Protein AF-0000000082331780 (afdb_homodimer)

Foldseek 3Di:
DPPPPVPPPDFFLFKDFDALLDPDQLQVRQLVRVCVSPVDDSVPWDRVVVWDPSVVVSVVLNCLLVDPDPQQVDKDWTDTPQKIWMATSRGMITIHRNPPPVPPPPPPPPPPPPPPPPPD/DPPPPVPPPDFFLFKDFDALLDPDQLQVRQLVRVCVSPVDDSVPWDRVVVWDPSVVVSVVLNCLLVDPDPQQVDKDWTDTPQKIWMATSRGMITIGRNPPPVPPPPPPPPPPPPPPPPPD

Nearest PDB structures (foldseek):
  5okz-assembly1_l  TM=8.057E-01  e=4.243E+00  Saccharomyces cerevisiae S288C
  5okz-assembly4_b  TM=8.080E-01  e=6.186E+00  Saccharomyces cerevisiae S288C
  6dlk-assembly1_A  TM=5.219E-01  e=7.968E+00  Rickettsia rickettsii str. 'Sheila Smith'
  6man-assembly1_A  TM=5.172E-01  e=9.034E+00  Rickettsia bellii RML369-C

Secondary structure (DSSP, 8-state):
--------SS--SEEEE--TTSSS-HHHHHHHHHHHHHT--GGGSPPHHHHS-HHHHHHHHHHHHHSSS-GGG-EEEEEETTEEEEEETTSEEEEEESS---------------------/--------SS--SEEEE--TTSSS-HHHHHHHHHHHHHT--GGGSPPHHHH--HHHHHHHHHHHHHSSS-GGG-EEEEEETTEEEEEETTSEEEEEESS---------------------

Solvent-accessible surface area (backbone atoms only — not comparable to full-atom values): 13644 Å² total; per-residue (Å²): 133,80,72,77,62,74,64,62,84,61,70,56,63,23,79,36,76,46,61,49,84,45,94,62,59,62,58,57,55,49,52,49,38,47,26,68,49,66,74,45,56,75,86,76,45,74,59,60,72,54,49,41,47,56,67,29,51,48,51,35,28,35,43,26,59,68,30,89,33,63,21,75,51,23,36,37,35,35,44,50,94,68,24,36,40,36,40,33,22,68,18,39,34,31,33,30,60,63,77,56,54,65,58,66,71,70,66,72,71,70,74,72,71,72,70,73,70,70,76,123,134,79,73,78,61,77,65,62,83,60,69,57,63,25,77,37,76,46,62,50,84,44,93,62,60,61,60,57,54,49,52,50,38,47,26,67,48,66,74,46,56,75,87,76,46,74,58,61,71,55,50,42,46,56,68,28,50,47,51,37,27,35,43,27,60,69,31,89,34,63,22,75,50,22,36,37,34,36,44,50,94,68,24,36,39,36,39,34,22,69,17,38,34,31,32,30,58,63,78,57,54,65,58,68,71,69,66,73,71,69,74,73,73,73,70,73,69,71,75,125

Organism: NCBI:txid2816475

pLDDT: mean 73.38, std 21.44, range [21.59, 94.06]

Structure (mmCIF, N/CA/C/O backbone):
data_AF-0000000082331780-model_v1
#
loop_
_entity.id
_entity.type
_entity.pdbx_description
1 polymer 'Halobacterial output domain-containing protein'
#
loop_
_atom_site.group_PDB
_atom_site.id
_atom_site.type_symbol
_atom_site.label_atom_id
_atom_site.label_alt_id
_atom_site.label_comp_id
_atom_site.label_asym_id
_atom_site.label_entity_id
_atom_site.label_seq_id
_atom_site.pdbx_PDB_ins_code
_atom_site.Cartn_x
_atom_site.Cartn_y
_atom_site.Cartn_z
_atom_site.occupancy
_atom_site.B_iso_or_equiv
_atom_site.auth_seq_id
_atom_site.auth_comp_id
_atom_site.auth_asym_id
_atom_site.auth_atom_id
_atom_site.pdbx_PDB_model_num
ATOM 1 N N . MET A 1 1 ? -11.008 -17.609 13.086 1 21.59 1 MET A N 1
ATOM 2 C CA . MET A 1 1 ? -10.133 -17.156 12.008 1 21.59 1 MET A CA 1
ATOM 3 C C . MET A 1 1 ? -9.531 -15.789 12.328 1 21.59 1 MET A C 1
ATOM 5 O O . MET A 1 1 ? -10.211 -14.766 12.211 1 21.59 1 MET A O 1
ATOM 9 N N . ASN A 1 2 ? -8.859 -15.703 13.391 1 27.81 2 ASN A N 1
ATOM 10 C CA . ASN A 1 2 ? -8.25 -14.523 13.992 1 27.81 2 ASN A CA 1
ATOM 11 C C . ASN A 1 2 ? -7.227 -13.891 13.062 1 27.81 2 ASN A C 1
ATOM 13 O O . ASN A 1 2 ? -6.301 -14.562 12.602 1 27.81 2 ASN A O 1
ATOM 17 N N . GLY A 1 3 ? -7.602 -13.32 11.945 1 33.75 3 GLY A N 1
ATOM 18 C CA . GLY A 1 3 ? -6.805 -12.578 10.984 1 33.75 3 GLY A CA 1
ATOM 19 C C . GLY A 1 3 ? -5.641 -11.836 11.617 1 33.75 3 GLY A C 1
ATOM 20 O O . GLY A 1 3 ? -5.84 -10.984 12.484 1 33.75 3 GLY A O 1
ATOM 21 N N . LEU A 1 4 ? -4.609 -12.508 11.906 1 36.75 4 LEU A N 1
ATOM 22 C CA . LEU A 1 4 ? -3.379 -12.047 12.539 1 36.75 4 LEU A CA 1
ATOM 23 C C . LEU A 1 4 ? -2.916 -10.727 11.945 1 36.75 4 LEU A C 1
ATOM 25 O O . LEU A 1 4 ? -1.889 -10.68 11.258 1 36.75 4 LEU A O 1
ATOM 29 N N . ARG A 1 5 ? -3.727 -9.984 11.273 1 39.62 5 ARG A N 1
ATOM 30 C CA . ARG A 1 5 ? -3.385 -8.602 10.969 1 39.62 5 ARG A CA 1
ATOM 31 C C . ARG A 1 5 ? -2.803 -7.898 12.188 1 39.62 5 ARG A C 1
ATOM 33 O O . ARG A 1 5 ? -3.465 -7.793 13.227 1 39.62 5 ARG A O 1
ATOM 40 N N . SER A 1 6 ? -1.632 -8.203 12.516 1 42.44 6 SER A N 1
ATOM 41 C CA . SER A 1 6 ? -0.995 -7.562 13.664 1 42.44 6 SER A CA 1
ATOM 42 C C . SER A 1 6 ? -1.586 -6.184 13.922 1 42.44 6 SER A C 1
ATOM 44 O O . SER A 1 6 ? -1.485 -5.289 13.078 1 42.44 6 SER A O 1
ATOM 46 N N . GLU A 1 7 ? -2.775 -6.281 14.531 1 46.84 7 GLU A N 1
ATOM 47 C CA . GLU A 1 7 ? -3.41 -5.059 15 1 46.84 7 GLU A CA 1
ATOM 48 C C . GLU A 1 7 ? -2.377 -4.066 15.531 1 46.84 7 GLU A C 1
ATOM 50 O O . GLU A 1 7 ? -1.589 -4.398 16.422 1 46.84 7 GLU A O 1
ATOM 55 N N . ARG A 1 8 ? -1.896 -3.395 14.516 1 50.03 8 ARG A N 1
ATOM 56 C CA . ARG A 1 8 ? -1.078 -2.309 15.047 1 50.03 8 ARG A CA 1
ATOM 57 C C . ARG A 1 8 ? -1.595 -1.85 16.406 1 50.03 8 ARG A C 1
ATOM 59 O O . ARG A 1 8 ? -2.801 -1.675 16.594 1 50.03 8 ARG A O 1
ATOM 66 N N . PRO A 1 9 ? -0.855 -2.32 17.438 1 50.06 9 PRO A N 1
ATOM 67 C CA . PRO A 1 9 ? -1.329 -2.037 18.797 1 50.06 9 PRO A CA 1
ATOM 68 C C . PRO A 1 9 ? -2.018 -0.678 18.906 1 50.06 9 PRO A C 1
ATOM 70 O O . PRO A 1 9 ? -2.854 -0.478 19.797 1 50.06 9 PRO A O 1
ATOM 73 N N . SER A 1 10 ? -1.487 0.343 18.281 1 57.53 10 SER A N 1
ATOM 74 C CA . SER A 1 10 ? -2.07 1.643 18.609 1 57.53 10 SER A CA 1
ATOM 75 C C . SER A 1 10 ? -3.182 2.004 17.625 1 57.53 10 SER A C 1
ATOM 77 O O . SER A 1 10 ? -3.021 1.851 16.406 1 57.53 10 SER A O 1
ATOM 79 N N . PRO A 1 11 ? -4.375 2.092 18.172 1 62.28 11 PRO A N 1
ATOM 80 C CA . PRO A 1 11 ? -5.527 2.473 17.359 1 62.28 11 PRO A CA 1
ATOM 81 C C . PRO A 1 11 ? -5.238 3.67 16.453 1 62.28 11 PRO A C 1
ATOM 83 O O . PRO A 1 11 ? -4.414 4.523 16.797 1 62.28 11 PRO A O 1
ATOM 86 N N . PRO A 1 12 ? -5.617 3.455 15.359 1 67.88 12 PRO A N 1
ATOM 87 C CA . PRO A 1 12 ? -5.449 4.617 14.477 1 67.88 12 PRO A CA 1
ATOM 88 C C . PRO A 1 12 ? -6.035 5.895 15.078 1 67.88 12 PRO A C 1
ATOM 90 O O . PRO A 1 12 ? -7.031 5.844 15.805 1 67.88 12 PRO A O 1
ATOM 93 N N . ALA A 1 13 ? -5.234 6.91 15.016 1 68.06 13 ALA A N 1
ATOM 94 C CA . ALA A 1 13 ? -5.699 8.195 15.516 1 68.06 13 ALA A CA 1
ATOM 95 C C . ALA A 1 13 ? -7.023 8.602 14.867 1 68.06 13 ALA A C 1
ATOM 97 O O . ALA A 1 13 ? -7.836 9.297 15.477 1 68.06 13 ALA A O 1
ATOM 98 N N . HIS A 1 14 ? -7.219 8.211 13.531 1 76.94 14 HIS A N 1
ATOM 99 C CA . HIS A 1 14 ? -8.438 8.562 12.805 1 76.94 14 HIS A CA 1
ATOM 100 C C . HIS A 1 14 ? -8.711 7.578 11.68 1 76.94 14 HIS A C 1
ATOM 102 O O . HIS A 1 14 ? -7.777 7.066 11.055 1 76.94 14 HIS A O 1
ATOM 108 N N . ARG A 1 15 ? -9.914 7.258 11.625 1 77.75 15 ARG A N 1
ATOM 109 C CA . ARG A 1 15 ? -10.359 6.41 10.523 1 77.75 15 ARG A CA 1
ATOM 110 C C . ARG A 1 15 ? -11.391 7.129 9.656 1 77.75 15 ARG A C 1
ATOM 112 O O . ARG A 1 15 ? -12.32 7.746 10.172 1 77.75 15 ARG A O 1
ATOM 119 N N . ALA A 1 16 ? -11.125 7.305 8.438 1 81.5 16 ALA A N 1
ATOM 120 C CA . ALA A 1 16 ? -12.07 7.867 7.48 1 81.5 16 ALA A CA 1
ATOM 121 C C . ALA A 1 16 ? -12.375 6.871 6.367 1 81.5 16 ALA A C 1
ATOM 123 O O . ALA A 1 16 ? -11.68 5.863 6.215 1 81.5 16 ALA A O 1
ATOM 124 N N . HIS A 1 17 ? -13.562 7.008 5.875 1 74.44 17 HIS A N 1
ATOM 125 C CA . HIS A 1 17 ? -13.938 6.105 4.793 1 74.44 17 HIS A CA 1
ATOM 126 C C . HIS A 1 17 ? -14.352 6.883 3.547 1 74.44 17 HIS A C 1
ATOM 128 O O . HIS A 1 17 ? -14.969 7.945 3.646 1 74.44 17 HIS A O 1
ATOM 134 N N . PHE A 1 18 ? -13.828 6.43 2.461 1 74.06 18 PHE A N 1
ATOM 135 C CA . PHE A 1 18 ? -14.211 6.996 1.176 1 74.06 18 PHE A CA 1
ATOM 136 C C . PHE A 1 18 ? -14.641 5.902 0.206 1 74.06 18 PHE A C 1
ATOM 138 O O . PHE A 1 18 ? -14.352 4.727 0.425 1 74.06 18 PHE A O 1
ATOM 145 N N . ASP A 1 19 ? -15.5 6.363 -0.686 1 71.75 19 ASP A N 1
ATOM 146 C CA . ASP A 1 19 ? -15.922 5.43 -1.727 1 71.75 19 ASP A CA 1
ATOM 147 C C . ASP A 1 19 ? -14.906 5.375 -2.863 1 71.75 19 ASP A C 1
ATOM 149 O O . ASP A 1 19 ? -14.742 6.34 -3.609 1 71.75 19 ASP A O 1
ATOM 153 N N . PRO A 1 20 ? -14.234 4.363 -2.902 1 68.19 20 PRO A N 1
ATOM 154 C CA . PRO A 1 20 ? -13.211 4.266 -3.943 1 68.19 20 PRO A CA 1
ATOM 155 C C . PRO A 1 20 ? -13.797 4.273 -5.352 1 68.19 20 PRO A C 1
ATOM 157 O O . PRO A 1 20 ? -13.094 4.594 -6.316 1 68.19 20 PRO A O 1
ATOM 160 N N . THR A 1 21 ? -14.898 3.826 -5.531 1 65.25 21 THR A N 1
ATOM 161 C CA . THR A 1 21 ? -15.531 3.791 -6.848 1 65.25 21 THR A CA 1
ATOM 162 C C . THR A 1 21 ? -16.234 5.113 -7.148 1 65.25 21 THR A C 1
ATOM 164 O O . THR A 1 21 ? -16.703 5.332 -8.266 1 65.25 21 THR A O 1
ATOM 167 N N . GLY A 1 22 ? -16.188 5.82 -6.145 1 64.56 22 GLY A N 1
ATOM 168 C CA . GLY A 1 22 ? -16.906 7.078 -6.32 1 64.56 22 GLY A CA 1
ATOM 169 C C . GLY A 1 22 ? -16.047 8.164 -6.953 1 64.56 22 GLY A C 1
ATOM 170 O O . GLY A 1 22 ? -14.844 7.988 -7.129 1 64.56 22 GLY A O 1
ATOM 171 N N . SER A 1 23 ? -16.531 9.07 -7.746 1 60.81 23 SER A N 1
ATOM 172 C CA . SER A 1 23 ? -15.922 10.203 -8.438 1 60.81 23 SER A CA 1
ATOM 173 C C . SER A 1 23 ? -15.172 11.102 -7.457 1 60.81 23 SER A C 1
ATOM 175 O O . SER A 1 23 ? -14.625 12.133 -7.852 1 60.81 23 SER A O 1
ATOM 177 N N . GLY A 1 24 ? -15.055 10.703 -6.25 1 60.56 24 GLY A N 1
ATOM 178 C CA . GLY A 1 24 ? -14.555 11.703 -5.32 1 60.56 24 GLY A CA 1
ATOM 179 C C . GLY A 1 24 ? -13.047 11.766 -5.262 1 60.56 24 GLY A C 1
ATOM 180 O O . GLY A 1 24 ? -12.359 10.867 -5.75 1 60.56 24 GLY A O 1
ATOM 181 N N . GLN A 1 25 ? -12.531 12.914 -4.934 1 80.06 25 GLN A N 1
ATOM 182 C CA . GLN A 1 25 ? -11.148 13.344 -4.789 1 80.06 25 GLN A CA 1
ATOM 183 C C . GLN A 1 25 ? -10.453 12.609 -3.648 1 80.06 25 GLN A C 1
ATOM 185 O O . GLN A 1 25 ? -10.469 13.07 -2.506 1 80.06 25 GLN A O 1
ATOM 190 N N . LEU A 1 26 ? -10.07 11.359 -3.807 1 86.69 26 LEU A N 1
ATOM 191 C CA . LEU A 1 26 ? -9.32 10.578 -2.828 1 86.69 26 LEU A CA 1
ATOM 192 C C . LEU A 1 26 ? -8.32 11.453 -2.082 1 86.69 26 LEU A C 1
ATOM 194 O O . LEU A 1 26 ? -8.211 11.375 -0.856 1 86.69 26 LEU A O 1
ATOM 198 N N . SER A 1 27 ? -7.754 12.328 -2.824 1 88.81 27 SER A N 1
ATOM 199 C CA . SER A 1 27 ? -6.762 13.211 -2.225 1 88.81 27 SER A CA 1
ATOM 200 C C . SER A 1 27 ? -7.387 14.102 -1.159 1 88.81 27 SER A C 1
ATOM 202 O O . SER A 1 27 ? -6.809 14.305 -0.091 1 88.81 27 SER A O 1
ATOM 204 N N . SER A 1 28 ? -8.562 14.578 -1.499 1 89.56 28 SER A N 1
ATOM 205 C CA . SER A 1 28 ? -9.25 15.445 -0.546 1 89.56 28 SER A CA 1
ATOM 206 C C . SER A 1 28 ? -9.68 14.664 0.694 1 89.56 28 SER A C 1
ATOM 208 O O . SER A 1 28 ? -9.602 15.18 1.812 1 89.56 28 SER A O 1
ATOM 210 N N . ALA A 1 29 ? -10.117 13.469 0.464 1 90.12 29 ALA A N 1
ATOM 211 C CA . ALA A 1 29 ? -10.539 12.625 1.576 1 90.12 29 ALA A CA 1
ATOM 212 C C . ALA A 1 29 ? -9.367 12.32 2.506 1 90.12 29 ALA A C 1
ATOM 214 O O . ALA A 1 29 ? -9.516 12.336 3.73 1 90.12 29 ALA A O 1
ATOM 215 N N . ILE A 1 30 ? -8.258 12.086 1.947 1 91.69 30 ILE A N 1
ATOM 216 C CA . ILE A 1 30 ? -7.074 11.781 2.736 1 91.69 30 ILE A CA 1
ATOM 217 C C . ILE A 1 30 ? -6.664 13.008 3.551 1 91.69 30 ILE A C 1
ATOM 219 O O . ILE A 1 30 ? -6.438 12.906 4.758 1 91.69 30 ILE A O 1
ATOM 223 N N . VAL A 1 31 ? -6.598 14.102 2.918 1 91.75 31 VAL A N 1
ATOM 224 C CA . VAL A 1 31 ? -6.211 15.336 3.588 1 91.75 31 VAL A CA 1
ATOM 225 C C . VAL A 1 31 ? -7.176 15.625 4.734 1 91.75 31 VAL A C 1
ATOM 227 O O . VAL A 1 31 ? -6.754 15.992 5.836 1 91.75 31 VAL A O 1
ATOM 230 N N . ARG A 1 32 ? -8.406 15.422 4.453 1 91 32 ARG A N 1
ATOM 231 C CA . ARG A 1 32 ? -9.422 15.641 5.48 1 91 32 ARG A CA 1
ATOM 232 C C . ARG A 1 32 ? -9.219 14.703 6.664 1 91 32 ARG A C 1
ATOM 234 O O . ARG A 1 32 ? -9.336 15.117 7.82 1 91 32 ARG A O 1
ATOM 241 N N . ALA A 1 33 ? -8.891 13.508 6.336 1 90.38 33 ALA A N 1
ATOM 242 C CA . ALA A 1 33 ? -8.641 12.523 7.391 1 90.38 33 ALA A CA 1
ATOM 243 C C . ALA A 1 33 ? -7.461 12.945 8.258 1 90.38 33 ALA A C 1
ATOM 245 O O . ALA A 1 33 ? -7.52 12.844 9.484 1 90.38 33 ALA A O 1
ATOM 246 N N . ILE A 1 34 ? -6.449 13.43 7.605 1 90.75 34 ILE A N 1
ATOM 247 C CA . ILE A 1 34 ? -5.25 13.836 8.328 1 90.75 34 ILE A CA 1
ATOM 248 C C . ILE A 1 34 ? -5.562 15.055 9.195 1 90.75 34 ILE A C 1
ATOM 250 O O . ILE A 1 34 ? -5.188 15.094 10.375 1 90.75 34 ILE A O 1
ATOM 254 N N . VAL A 1 35 ? -6.227 15.977 8.664 1 91 35 VAL A N 1
ATOM 255 C CA . VAL A 1 35 ? -6.582 17.203 9.367 1 91 35 VAL A CA 1
ATOM 256 C C . VAL A 1 35 ? -7.422 16.875 10.602 1 91 35 VAL A C 1
ATOM 258 O O . VAL A 1 35 ? -7.199 17.422 11.68 1 91 35 VAL A O 1
ATOM 261 N N . THR A 1 36 ? -8.32 15.906 10.383 1 87.94 36 THR A N 1
ATOM 262 C CA . THR A 1 36 ? -9.203 15.492 11.469 1 87.94 36 THR A CA 1
ATOM 263 C C . THR A 1 36 ? -8.414 14.758 12.555 1 87.94 36 THR A C 1
ATOM 265 O O . THR A 1 36 ? -8.656 14.961 13.742 1 87.94 36 THR A O 1
ATOM 268 N N . ALA A 1 37 ? -7.461 14.031 12.141 1 85.44 37 ALA A N 1
ATOM 269 C CA . ALA A 1 37 ? -6.68 13.227 13.078 1 85.44 37 ALA A CA 1
ATOM 270 C C . ALA A 1 37 ? -5.68 14.086 13.844 1 85.44 37 ALA A C 1
ATOM 272 O O . ALA A 1 37 ? -5.348 13.789 14.992 1 85.44 37 ALA A O 1
ATOM 273 N N . THR A 1 38 ? -5.16 15.109 13.242 1 84.69 38 THR A N 1
ATOM 274 C CA . THR A 1 38 ? -4.07 15.883 13.828 1 84.69 38 THR A CA 1
ATOM 275 C C . THR A 1 38 ? -4.566 17.25 14.289 1 84.69 38 THR A C 1
ATOM 277 O O . THR A 1 38 ? -3.854 17.969 14.992 1 84.69 38 THR A O 1
ATOM 280 N N . ASP A 1 39 ? -5.734 17.672 14.039 1 86.06 39 ASP A N 1
ATOM 281 C CA . ASP A 1 39 ? -6.285 18.984 14.328 1 86.06 39 ASP A CA 1
ATOM 282 C C . ASP A 1 39 ? -5.418 20.094 13.719 1 86.06 39 ASP A C 1
ATOM 284 O O . ASP A 1 39 ? -5.258 21.156 14.305 1 86.06 39 ASP A O 1
ATOM 288 N N . ARG A 1 40 ? -4.746 19.719 12.641 1 86.75 40 ARG A N 1
ATOM 289 C CA . ARG A 1 40 ? -3.957 20.688 11.883 1 86.75 40 ARG A CA 1
ATOM 290 C C . ARG A 1 40 ? -4.754 21.25 10.711 1 86.75 40 ARG A C 1
ATOM 292 O O . ARG A 1 40 ? -5.711 20.625 10.25 1 86.75 40 ARG A O 1
ATOM 299 N N . SER A 1 41 ? -4.379 22.453 10.32 1 90 41 SER A N 1
ATOM 300 C CA . SER A 1 41 ? -5 23.031 9.133 1 90 41 SER A CA 1
ATOM 301 C C . SER A 1 41 ? -4.387 22.469 7.859 1 90 41 SER A C 1
ATOM 303 O O . SER A 1 41 ? -3.203 22.125 7.832 1 90 41 SER A O 1
ATOM 305 N N . PRO A 1 42 ? -5.188 22.344 6.809 1 88.88 42 PRO A N 1
ATOM 306 C CA . PRO A 1 42 ? -4.68 21.828 5.531 1 88.88 42 PRO A CA 1
ATOM 307 C C . PRO A 1 42 ? -3.451 22.594 5.039 1 88.88 42 PRO A C 1
ATOM 309 O O . PRO A 1 42 ? -2.578 22 4.391 1 88.88 42 PRO A O 1
ATOM 312 N N . GLY A 1 43 ? -3.379 23.828 5.375 1 90.69 43 GLY A N 1
ATOM 313 C CA . GLY A 1 43 ? -2.262 24.656 4.945 1 90.69 43 GLY A CA 1
ATOM 314 C C . GLY A 1 43 ? -0.972 24.359 5.684 1 90.69 43 GLY A C 1
ATOM 315 O O . GLY A 1 43 ? 0.11 24.75 5.246 1 90.69 43 GLY A O 1
ATOM 316 N N . GLN A 1 44 ? -1.048 23.656 6.777 1 90.94 44 GLN A N 1
ATOM 317 C CA . GLN A 1 44 ? 0.112 23.297 7.586 1 90.94 44 GLN A CA 1
ATOM 318 C C . GLN A 1 44 ? 0.652 21.922 7.191 1 90.94 44 GLN A C 1
ATOM 320 O O . GLN A 1 44 ? 1.717 21.5 7.66 1 90.94 44 GLN A O 1
ATOM 325 N N . LEU A 1 45 ? -0.119 21.328 6.301 1 90.5 45 LEU A N 1
ATOM 326 C CA . LEU A 1 45 ? 0.264 19.984 5.906 1 90.5 45 LEU A CA 1
ATOM 327 C C . LEU A 1 45 ? 1.093 20 4.625 1 90.5 45 LEU A C 1
ATOM 329 O O . LEU A 1 45 ? 0.915 20.891 3.781 1 90.5 45 LEU A O 1
ATOM 333 N N . THR A 1 46 ? 2.037 19.109 4.59 1 89.75 46 THR A N 1
ATOM 334 C CA . THR A 1 46 ? 2.742 18.891 3.334 1 89.75 46 THR A CA 1
ATOM 335 C C . THR A 1 46 ? 1.766 18.484 2.23 1 89.75 46 THR A C 1
ATOM 337 O O . THR A 1 46 ? 0.862 17.672 2.457 1 89.75 46 THR A O 1
ATOM 340 N N . PRO A 1 47 ? 1.905 19.125 1.102 1 90.69 47 PRO A N 1
ATOM 341 C CA . PRO A 1 47 ? 1.047 18.703 -0.012 1 90.69 47 PRO A CA 1
ATOM 342 C C . PRO A 1 47 ? 1.078 17.203 -0.254 1 90.69 47 PRO A C 1
ATOM 344 O O . PRO A 1 47 ? 2.152 16.594 -0.248 1 90.69 47 PRO A O 1
ATOM 347 N N . LEU A 1 48 ? -0.122 16.594 -0.38 1 89.5 48 LEU A N 1
ATOM 348 C CA . LEU A 1 48 ? -0.244 15.156 -0.542 1 89.5 48 LEU A CA 1
ATOM 349 C C . LEU A 1 48 ? 0.561 14.672 -1.744 1 89.5 48 LEU A C 1
ATOM 351 O O . LEU A 1 48 ? 1.18 13.609 -1.696 1 89.5 48 LEU A O 1
ATOM 355 N N . TYR A 1 49 ? 0.602 15.531 -2.826 1 89.94 49 TYR A N 1
ATOM 356 C CA . TYR A 1 49 ? 1.28 15.125 -4.051 1 89.94 49 TYR A CA 1
ATOM 357 C C . TYR A 1 49 ? 2.779 14.977 -3.822 1 89.94 49 TYR A C 1
ATOM 359 O O . TYR A 1 49 ? 3.477 14.344 -4.613 1 89.94 49 TYR A O 1
ATOM 367 N N . GLU A 1 50 ? 3.283 15.625 -2.773 1 90.81 50 GLU A N 1
ATOM 368 C CA . GLU A 1 50 ? 4.695 15.492 -2.43 1 90.81 50 GLU A CA 1
ATOM 369 C C . GLU A 1 50 ? 4.961 14.18 -1.697 1 90.81 50 GLU A C 1
ATOM 371 O O . GLU A 1 50 ? 6.078 13.656 -1.739 1 90.81 50 GLU A O 1
ATOM 376 N N . ALA A 1 51 ? 3.916 13.711 -1.085 1 90.88 51 ALA A N 1
ATOM 377 C CA . ALA A 1 51 ? 4.086 12.508 -0.272 1 90.88 51 ALA A CA 1
ATOM 378 C C . ALA A 1 51 ? 3.721 11.258 -1.063 1 90.88 51 ALA A C 1
ATOM 380 O O . ALA A 1 51 ? 4.285 10.18 -0.835 1 90.88 51 ALA A O 1
ATOM 381 N N . ILE A 1 52 ? 2.729 11.398 -1.941 1 91.31 52 ILE A N 1
ATOM 382 C CA . ILE A 1 52 ? 2.271 10.258 -2.725 1 91.31 52 ILE A CA 1
ATOM 383 C C . ILE A 1 52 ? 1.713 10.742 -4.062 1 91.31 52 ILE A C 1
ATOM 385 O O . ILE A 1 52 ? 1.462 11.93 -4.242 1 91.31 52 ILE A O 1
ATOM 389 N N . ASP A 1 53 ? 1.616 9.844 -4.988 1 92.25 53 ASP A N 1
ATOM 390 C CA . ASP A 1 53 ? 0.921 10.125 -6.238 1 92.25 53 ASP A CA 1
ATOM 391 C C . ASP A 1 53 ? -0.564 9.789 -6.133 1 92.25 53 ASP A C 1
ATOM 393 O O . ASP A 1 53 ? -0.956 8.633 -6.289 1 92.25 53 ASP A O 1
ATOM 397 N N . PRO A 1 54 ? -1.428 10.812 -5.98 1 91.81 54 PRO A N 1
ATOM 398 C CA . PRO A 1 54 ? -2.85 10.555 -5.754 1 91.81 54 PRO A CA 1
ATOM 399 C C . PRO A 1 54 ? -3.531 9.906 -6.961 1 91.81 54 PRO A C 1
ATOM 401 O O .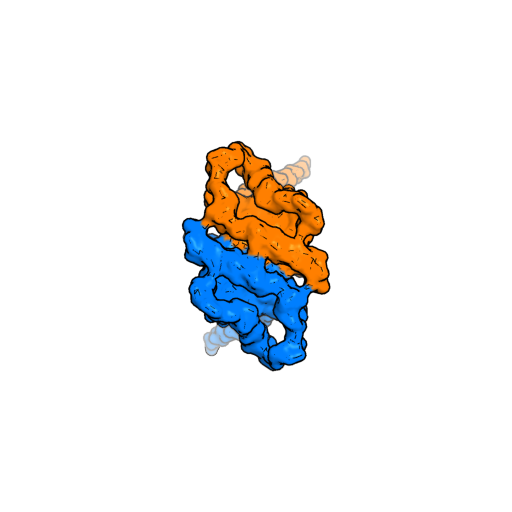 PRO A 1 54 ? -4.465 9.117 -6.797 1 91.81 54 PRO A O 1
ATOM 404 N N . ASP A 1 55 ? -3.027 10.227 -8.133 1 91.31 55 ASP A N 1
ATOM 405 C CA . ASP A 1 55 ? -3.615 9.656 -9.344 1 91.31 55 ASP A CA 1
ATOM 406 C C . ASP A 1 55 ? -3.352 8.156 -9.422 1 91.31 55 ASP A C 1
ATOM 408 O O . ASP A 1 55 ? -4.25 7.375 -9.758 1 91.31 55 ASP A O 1
ATOM 412 N N . ALA A 1 56 ? -2.152 7.852 -9.18 1 94 56 ALA A N 1
ATOM 413 C CA . ALA A 1 56 ? -1.79 6.438 -9.18 1 94 56 ALA A CA 1
ATOM 414 C C . ALA A 1 56 ? -2.547 5.68 -8.086 1 94 56 ALA A C 1
ATOM 416 O O . ALA A 1 56 ? -3.027 4.566 -8.32 1 94 56 ALA A O 1
ATOM 417 N N . LEU A 1 57 ? -2.619 6.273 -6.898 1 93.12 57 LEU A N 1
ATOM 418 C CA . LEU A 1 57 ? -3.33 5.672 -5.777 1 93.12 57 LEU A CA 1
ATOM 419 C C . LEU A 1 57 ? -4.801 5.453 -6.117 1 93.12 57 LEU A C 1
ATOM 421 O O . LEU A 1 57 ? -5.348 4.383 -5.859 1 93.12 57 LEU A O 1
ATOM 425 N N . GLU A 1 58 ? -5.406 6.402 -6.73 1 91.19 58 GLU A N 1
ATOM 426 C CA . GLU A 1 58 ? -6.812 6.289 -7.113 1 91.19 58 GLU A CA 1
ATOM 427 C C . GLU A 1 58 ? -7.027 5.145 -8.094 1 91.19 58 GLU A C 1
ATOM 429 O O . GLU A 1 58 ? -7.977 4.367 -7.953 1 91.19 58 GLU A O 1
ATOM 434 N N . ARG A 1 59 ? -6.164 5.055 -9.031 1 91 59 ARG A N 1
ATOM 435 C CA . ARG A 1 59 ? -6.254 3.973 -10.016 1 91 59 ARG A CA 1
ATOM 436 C C . ARG A 1 59 ? -6.121 2.611 -9.336 1 91 59 ARG A C 1
ATOM 438 O O . ARG A 1 59 ? -6.852 1.677 -9.664 1 91 59 ARG A O 1
ATOM 445 N N . LEU A 1 60 ? -5.188 2.535 -8.414 1 91.69 60 LEU A N 1
ATOM 446 C CA . LEU A 1 60 ? -4.965 1.289 -7.691 1 91.69 60 LEU A CA 1
ATOM 447 C C . LEU A 1 60 ? -6.199 0.897 -6.887 1 91.69 60 LEU A C 1
ATOM 449 O O . LEU A 1 60 ? -6.598 -0.268 -6.887 1 91.69 60 LEU A O 1
ATOM 453 N N . LEU A 1 61 ? -6.82 1.848 -6.258 1 90.94 61 LEU A N 1
ATOM 454 C CA . LEU A 1 61 ? -7.984 1.585 -5.422 1 90.94 61 LEU A CA 1
ATOM 455 C C . LEU A 1 61 ? -9.195 1.213 -6.27 1 90.94 61 LEU A C 1
ATOM 457 O O . LEU A 1 61 ? -9.977 0.339 -5.895 1 90.94 61 LEU A O 1
ATOM 461 N N . GLU A 1 62 ? -9.32 1.921 -7.328 1 89.31 62 GLU A N 1
ATOM 462 C CA . GLU A 1 62 ? -10.406 1.594 -8.25 1 89.31 62 GLU A CA 1
ATOM 463 C C . GLU A 1 62 ? -10.281 0.165 -8.766 1 89.31 62 GLU A C 1
ATOM 465 O O . GLU A 1 62 ? -11.266 -0.568 -8.836 1 89.31 62 GLU A O 1
ATOM 470 N N . HIS A 1 63 ? -9.062 -0.167 -9.141 1 91.06 63 HIS A N 1
ATOM 471 C CA . HIS A 1 63 ? -8.805 -1.52 -9.617 1 91.06 63 HIS A CA 1
ATOM 472 C C . HIS A 1 63 ? -9.102 -2.553 -8.531 1 91.06 63 HIS A C 1
ATOM 474 O O . HIS A 1 63 ? -9.734 -3.576 -8.805 1 91.06 63 HIS A O 1
ATOM 480 N N . ALA A 1 64 ? -8.625 -2.271 -7.332 1 89.75 64 ALA A N 1
ATOM 481 C CA . ALA A 1 64 ? -8.852 -3.186 -6.215 1 89.75 64 ALA A CA 1
ATOM 482 C C . ALA A 1 64 ? -10.336 -3.385 -5.961 1 89.75 64 ALA A C 1
ATOM 484 O O . ALA A 1 64 ? -10.773 -4.488 -5.625 1 89.75 64 ALA A O 1
ATOM 485 N N . ALA A 1 65 ? -11.023 -2.301 -6.109 1 85.69 65 ALA A N 1
ATOM 486 C CA . ALA A 1 65 ? -12.461 -2.354 -5.863 1 85.69 65 ALA A CA 1
ATOM 487 C C . ALA A 1 65 ? -13.172 -3.16 -6.941 1 85.69 65 ALA A C 1
ATOM 489 O O . ALA A 1 65 ? -14.25 -3.707 -6.707 1 85.69 65 ALA A O 1
ATOM 490 N N . THR A 1 66 ? -12.562 -3.174 -8.078 1 84 66 THR A N 1
ATOM 491 C CA . THR A 1 66 ? -13.211 -3.828 -9.211 1 84 66 THR A CA 1
ATOM 492 C C . THR A 1 66 ? -12.633 -5.219 -9.445 1 84 66 THR A C 1
ATOM 494 O O . THR A 1 66 ? -13.188 -6.012 -10.203 1 84 66 THR A O 1
ATOM 497 N N . SER A 1 67 ? -11.539 -5.473 -8.852 1 82.69 67 SER A N 1
ATOM 498 C CA . SER A 1 67 ? -10.867 -6.75 -9.055 1 82.69 67 SER A CA 1
ATOM 499 C C . SER A 1 67 ? -11.562 -7.875 -8.297 1 82.69 67 SER A C 1
ATOM 501 O O . SER A 1 67 ? -12.43 -7.617 -7.461 1 82.69 67 SER A O 1
ATOM 503 N N . THR A 1 68 ? -11.219 -9.07 -8.688 1 76.62 68 THR A N 1
ATOM 504 C CA . THR A 1 68 ? -11.789 -10.258 -8.055 1 76.62 68 THR A CA 1
ATOM 505 C C . THR A 1 68 ? -11.141 -10.508 -6.695 1 76.62 68 THR A C 1
ATOM 507 O O . THR A 1 68 ? -11.578 -11.383 -5.945 1 76.62 68 THR A O 1
ATOM 510 N N . VAL A 1 69 ? -10.195 -9.734 -6.457 1 74.25 69 VAL A N 1
ATOM 511 C CA . VAL A 1 69 ? -9.469 -9.922 -5.207 1 74.25 69 VAL A CA 1
ATOM 512 C C . VAL A 1 69 ? -10.156 -9.141 -4.09 1 74.25 69 VAL A C 1
ATOM 514 O O . VAL A 1 69 ? -10.844 -8.156 -4.344 1 74.25 69 VAL A O 1
ATOM 517 N N . ASP A 1 70 ? -10.008 -9.656 -2.924 1 78.19 70 ASP A N 1
ATOM 518 C CA . ASP A 1 70 ? -10.586 -9.023 -1.745 1 78.19 70 ASP A CA 1
ATOM 519 C C . ASP A 1 70 ? -10.016 -7.617 -1.546 1 78.19 70 ASP A C 1
ATOM 521 O O . ASP A 1 70 ? -8.812 -7.457 -1.322 1 78.19 70 ASP A O 1
ATOM 525 N N . ALA A 1 71 ? -10.812 -6.664 -1.776 1 79.75 71 ALA A N 1
ATOM 526 C CA . ALA A 1 71 ? -10.414 -5.27 -1.635 1 79.75 71 ALA A CA 1
ATOM 527 C C . ALA A 1 71 ? -9.844 -4.996 -0.244 1 79.75 71 ALA A C 1
ATOM 529 O O . ALA A 1 71 ? -8.992 -4.125 -0.074 1 79.75 71 ALA A O 1
ATOM 530 N N . ALA A 1 72 ? -10.336 -5.777 0.68 1 80.19 72 ALA A N 1
ATOM 531 C CA . ALA A 1 72 ? -9.891 -5.582 2.057 1 80.19 72 ALA A CA 1
ATOM 532 C C . ALA A 1 72 ? -8.453 -6.066 2.244 1 80.19 72 ALA A C 1
ATOM 534 O O . ALA A 1 72 ? -7.793 -5.703 3.221 1 80.19 72 ALA A O 1
ATOM 535 N N . ALA A 1 73 ? -8.102 -6.934 1.334 1 84.5 73 ALA A N 1
ATOM 536 C CA . ALA A 1 73 ? -6.746 -7.461 1.422 1 84.5 73 ALA A CA 1
ATOM 537 C C . ALA A 1 73 ? -5.734 -6.473 0.851 1 84.5 73 ALA A C 1
ATOM 539 O O . ALA A 1 73 ? -4.531 -6.605 1.084 1 84.5 73 ALA A O 1
ATOM 540 N N . PHE A 1 74 ? -6.309 -5.488 0.222 1 89.94 74 PHE A N 1
ATOM 541 C CA . PHE A 1 74 ? -5.449 -4.457 -0.344 1 89.94 74 PHE A CA 1
ATOM 542 C C . PHE A 1 74 ? -5.188 -3.352 0.674 1 89.94 74 PHE A C 1
ATOM 544 O O . PHE A 1 74 ? -6.117 -2.869 1.326 1 89.94 74 PHE A O 1
ATOM 551 N N . GLY A 1 75 ? -3.953 -2.939 0.771 1 93.19 75 GLY A N 1
ATOM 552 C CA . GLY A 1 75 ? -3.566 -1.88 1.688 1 93.19 75 GLY A CA 1
ATOM 553 C C . GLY A 1 75 ? -2.32 -1.135 1.249 1 93.19 75 GLY A C 1
ATOM 554 O O . GLY A 1 75 ? -1.4 -1.731 0.688 1 93.19 75 GLY A O 1
ATOM 555 N N . LEU A 1 76 ? -2.387 0.139 1.487 1 93.12 76 LEU A N 1
ATOM 556 C CA . LEU A 1 76 ? -1.259 1.013 1.178 1 93.12 76 LEU A CA 1
ATOM 557 C C . LEU A 1 76 ? -0.92 1.904 2.367 1 93.12 76 LEU A C 1
ATOM 559 O O . LEU A 1 76 ? -1.817 2.428 3.031 1 93.12 76 LEU A O 1
ATOM 563 N N . GLU A 1 77 ? 0.354 2.01 2.613 1 92.06 77 GLU A N 1
ATOM 564 C CA . GLU A 1 77 ? 0.797 2.854 3.719 1 92.06 77 GLU A CA 1
ATOM 565 C C . GLU A 1 77 ? 1.935 3.773 3.287 1 92.06 77 GLU A C 1
ATOM 567 O O . GLU A 1 77 ? 2.771 3.393 2.467 1 92.06 77 GLU A O 1
ATOM 572 N N . PHE A 1 78 ? 1.927 4.98 3.807 1 93 78 PHE A N 1
ATOM 573 C CA . PHE A 1 78 ? 2.998 5.941 3.564 1 93 78 PHE A CA 1
ATOM 574 C C . PHE A 1 78 ? 3.119 6.918 4.73 1 93 78 PHE A C 1
ATOM 576 O O . PHE A 1 78 ? 2.25 6.965 5.602 1 93 78 PHE A O 1
ATOM 583 N N . SER A 1 79 ? 4.188 7.574 4.699 1 90.25 79 SER A N 1
ATOM 584 C CA . SER A 1 79 ? 4.445 8.531 5.77 1 90.25 79 SER A CA 1
ATOM 585 C C . SER A 1 79 ? 4.457 9.961 5.242 1 90.25 79 SER A C 1
ATOM 587 O O . SER A 1 79 ? 4.973 10.227 4.156 1 90.25 79 SER A O 1
ATOM 589 N N . VAL A 1 80 ? 3.729 10.742 6.02 1 88.94 80 VAL A N 1
ATOM 590 C CA . VAL A 1 80 ? 3.709 12.164 5.691 1 88.94 80 VAL A CA 1
ATOM 591 C C . VAL A 1 80 ? 3.748 13 6.973 1 88.94 80 VAL A C 1
ATOM 593 O O . VAL A 1 80 ? 2.984 12.742 7.906 1 88.94 80 VAL A O 1
ATOM 596 N N . ASP A 1 81 ? 4.625 14.039 7.012 1 88.38 81 ASP A N 1
ATOM 597 C CA . ASP A 1 81 ? 4.715 14.938 8.156 1 88.38 81 ASP A CA 1
ATOM 598 C C . ASP A 1 81 ? 4.801 14.148 9.469 1 88.38 81 ASP A C 1
ATOM 600 O O . ASP A 1 81 ? 4.098 14.461 10.43 1 88.38 81 ASP A O 1
ATOM 604 N N . ASP A 1 82 ? 5.461 13.148 9.547 1 85.38 82 ASP A N 1
ATOM 605 C CA . ASP A 1 82 ? 5.695 12.32 10.727 1 85.38 82 ASP A CA 1
ATOM 606 C C . ASP A 1 82 ? 4.438 11.547 11.117 1 85.38 82 ASP A C 1
ATOM 608 O O . ASP A 1 82 ? 4.227 11.25 12.297 1 85.38 82 ASP A O 1
ATOM 612 N N . LEU A 1 83 ? 3.564 11.383 10.086 1 89.44 83 LEU A N 1
ATOM 613 C CA . LEU A 1 83 ? 2.357 10.578 10.258 1 89.44 83 LEU A CA 1
ATOM 614 C C . LEU A 1 83 ? 2.367 9.375 9.328 1 89.44 83 LEU A C 1
ATOM 616 O O . LEU A 1 83 ? 2.941 9.43 8.242 1 89.44 83 LEU A O 1
ATOM 620 N N . GLU A 1 84 ? 1.725 8.367 9.852 1 89.62 84 GLU A N 1
ATOM 621 C CA . GLU A 1 84 ? 1.54 7.18 9.023 1 89.62 84 GLU A CA 1
ATOM 622 C C . GLU A 1 84 ? 0.102 7.07 8.523 1 89.62 84 GLU A C 1
ATOM 624 O O . GLU A 1 84 ? -0.832 6.98 9.328 1 89.62 84 GLU A O 1
ATOM 629 N N . VAL A 1 85 ? -0.021 7.117 7.254 1 92 85 VAL A N 1
ATOM 630 C CA . VAL A 1 85 ? -1.346 7.043 6.648 1 92 85 VAL A CA 1
ATOM 631 C C . VAL A 1 85 ? -1.545 5.672 6.004 1 92 85 VAL A C 1
ATOM 633 O O . VAL A 1 85 ? -0.706 5.219 5.223 1 92 85 VAL A O 1
ATOM 636 N N . VAL A 1 86 ? -2.666 5.031 6.367 1 92.19 86 VAL A N 1
ATOM 637 C CA . VAL A 1 86 ? -2.998 3.723 5.816 1 92.19 86 VAL A CA 1
ATOM 638 C C . VAL A 1 86 ? -4.324 3.799 5.066 1 92.19 86 VAL A C 1
ATOM 640 O O . VAL A 1 86 ? -5.336 4.23 5.625 1 92.19 86 VAL A O 1
ATOM 643 N N . VAL A 1 87 ? -4.188 3.402 3.797 1 92.31 87 VAL A N 1
ATOM 644 C CA . VAL A 1 87 ? -5.379 3.387 2.959 1 92.31 87 VAL A CA 1
ATOM 645 C C . VAL A 1 87 ? -5.715 1.951 2.562 1 92.31 87 VAL A C 1
ATOM 647 O O . VAL A 1 87 ? -4.844 1.205 2.111 1 92.31 87 VAL A O 1
ATOM 650 N N . THR A 1 88 ? -7.012 1.564 2.727 1 91.56 88 THR A N 1
ATOM 651 C CA . THR A 1 88 ? -7.445 0.214 2.389 1 91.56 88 THR A CA 1
ATOM 652 C C . THR A 1 88 ? -8.328 0.226 1.146 1 91.56 88 THR A C 1
ATOM 654 O O . THR A 1 88 ? -8.922 1.254 0.808 1 91.56 88 THR A O 1
ATOM 657 N N . GLY A 1 89 ? -8.297 -0.917 0.422 1 90.56 89 GLY A N 1
ATOM 658 C CA . GLY A 1 89 ? -9.023 -1.038 -0.833 1 90.56 89 GLY A CA 1
ATOM 659 C C . GLY A 1 89 ? -10.516 -0.839 -0.68 1 90.56 89 GLY A C 1
ATOM 660 O O . GLY A 1 89 ? -11.211 -0.521 -1.649 1 90.56 89 GLY A O 1
ATOM 661 N N . ASP A 1 90 ? -10.969 -1.009 0.514 1 83.69 90 ASP A N 1
ATOM 662 C CA . ASP A 1 90 ? -12.398 -0.856 0.766 1 83.69 90 ASP A CA 1
ATOM 663 C C . ASP A 1 90 ? -12.766 0.61 0.98 1 83.69 90 ASP A C 1
ATOM 665 O O . ASP A 1 90 ? -13.945 0.946 1.131 1 83.69 90 ASP A O 1
ATOM 669 N N . GLY A 1 91 ? -11.672 1.466 0.977 1 86 91 GLY A N 1
ATOM 670 C CA . GLY A 1 91 ? -11.922 2.891 1.137 1 86 91 GLY A CA 1
ATOM 671 C C . GLY A 1 91 ? -11.625 3.395 2.537 1 86 91 GLY A C 1
ATOM 672 O O . GLY A 1 91 ? -11.969 4.527 2.879 1 86 91 GLY A O 1
ATOM 673 N N . GLY A 1 92 ? -11.07 2.633 3.281 1 89.5 92 GLY A N 1
ATOM 674 C CA . GLY A 1 92 ? -10.68 3.035 4.621 1 89.5 92 GLY A CA 1
ATOM 675 C C . GLY A 1 92 ? -9.383 3.828 4.652 1 89.5 92 GLY A C 1
ATOM 676 O O . GLY A 1 92 ? -8.445 3.52 3.918 1 89.5 92 GLY A O 1
ATOM 677 N N . ILE A 1 93 ? -9.445 4.93 5.465 1 91.44 93 ILE A N 1
ATOM 678 C CA . ILE A 1 93 ? -8.242 5.742 5.66 1 91.44 93 ILE A CA 1
ATOM 679 C C . ILE A 1 93 ? -7.93 5.84 7.152 1 91.44 93 ILE A C 1
ATOM 681 O O . ILE A 1 93 ? -8.781 6.254 7.945 1 91.44 93 ILE A O 1
ATOM 685 N N . SER A 1 94 ? -6.809 5.402 7.527 1 91.31 94 SER A N 1
ATOM 686 C CA . SER A 1 94 ? -6.344 5.492 8.906 1 91.31 94 SER A CA 1
ATOM 687 C C . SER A 1 94 ? -5.062 6.312 9.008 1 91.31 94 SER A C 1
ATOM 689 O O . SER A 1 94 ? -4.168 6.184 8.164 1 91.31 94 SER A O 1
ATOM 691 N N . VAL A 1 95 ? -4.996 7.129 10.039 1 91.38 95 VAL A N 1
ATOM 692 C CA . VAL A 1 95 ? -3.836 7.984 10.266 1 91.38 95 VAL A CA 1
ATOM 693 C C . VAL A 1 95 ? -3.256 7.715 11.648 1 91.38 95 VAL A C 1
ATOM 695 O O . VAL A 1 95 ? -3.986 7.703 12.641 1 91.38 95 VAL A O 1
ATOM 698 N N . TYR A 1 96 ? -2.016 7.426 11.641 1 85.12 96 TYR A N 1
ATOM 699 C CA . TYR A 1 96 ? -1.325 7.16 12.891 1 85.12 96 TYR A CA 1
ATOM 700 C C . TYR A 1 96 ? -0.214 8.172 13.133 1 85.12 96 TYR A C 1
ATOM 702 O O . TYR A 1 96 ? 0.435 8.625 12.188 1 85.12 96 TYR A O 1
ATOM 710 N N . ASP A 1 97 ? -0.065 8.555 14.367 1 79.19 97 ASP A N 1
ATOM 711 C CA . ASP A 1 97 ? 1.059 9.406 14.75 1 79.19 97 ASP A CA 1
ATOM 712 C C . ASP A 1 97 ? 2.303 8.57 15.047 1 79.19 97 ASP A C 1
ATOM 714 O O . ASP A 1 97 ? 2.246 7.625 15.836 1 79.19 97 ASP A O 1
ATOM 718 N N . CYS A 1 98 ? 3.293 8.594 14.062 1 64.75 98 CYS A N 1
ATOM 719 C CA . CYS A 1 98 ? 4.52 7.844 14.32 1 64.75 98 CYS A CA 1
ATOM 720 C C . CYS A 1 98 ? 5.176 8.297 15.617 1 64.75 98 CYS A C 1
ATOM 722 O O . CYS A 1 98 ? 5.969 7.562 16.203 1 64.75 98 CYS A O 1
ATOM 724 N N . GLY A 1 99 ? 5.094 9.469 16.062 1 57.69 99 GLY A N 1
ATOM 725 C CA . GLY A 1 99 ? 5.691 9.891 17.328 1 57.69 99 GLY A CA 1
ATOM 726 C C . GLY A 1 99 ? 5.059 9.234 18.531 1 57.69 99 GLY A C 1
ATOM 727 O O . GLY A 1 99 ? 5.668 9.188 19.609 1 57.69 99 GLY A O 1
ATOM 728 N N . ASP A 1 100 ? 3.896 8.961 18.5 1 47.62 100 ASP A N 1
ATOM 729 C CA . ASP A 1 100 ? 3.336 8.469 19.75 1 47.62 100 ASP A CA 1
ATOM 730 C C . ASP A 1 100 ? 3.58 6.973 19.922 1 47.62 100 ASP A C 1
ATOM 732 O O . ASP A 1 100 ? 2.977 6.16 19.219 1 47.62 100 ASP A O 1
ATOM 736 N N . ASP A 1 101 ? 4.742 6.504 19.688 1 46.38 101 ASP A N 1
ATOM 737 C CA . ASP A 1 101 ? 4.941 5.152 20.219 1 46.38 101 ASP A CA 1
ATOM 738 C C . ASP A 1 101 ? 3.91 4.824 21.297 1 46.38 101 ASP A C 1
ATOM 740 O O . ASP A 1 101 ? 3.686 5.617 22.203 1 46.38 101 ASP A O 1
ATOM 744 N N . PRO A 1 102 ? 2.938 4.121 20.922 1 45.09 102 PRO A N 1
ATOM 745 C CA . PRO A 1 102 ? 2.211 3.832 22.156 1 45.09 102 PRO A CA 1
ATOM 746 C C . PRO A 1 102 ? 3.143 3.58 23.344 1 45.09 102 PRO A C 1
ATOM 748 O O . PRO A 1 102 ? 4.074 2.779 23.234 1 45.09 102 PRO A O 1
ATOM 751 N N . GLU A 1 103 ? 3.734 4.582 23.859 1 42.09 103 GLU A N 1
ATOM 752 C CA . GLU A 1 103 ? 4.332 4.145 25.109 1 42.09 103 GLU A CA 1
ATOM 753 C C . GLU A 1 103 ? 3.594 2.941 25.688 1 42.09 103 GLU A C 1
ATOM 755 O O . GLU A 1 103 ? 2.367 2.865 25.609 1 42.09 103 GLU A O 1
ATOM 760 N N . PRO A 1 104 ? 4.258 1.774 25.406 1 42.09 104 PRO A N 1
ATOM 761 C CA . PRO A 1 104 ? 3.551 0.734 26.156 1 42.09 104 PRO A CA 1
ATOM 762 C C . PRO A 1 104 ? 2.705 1.301 27.297 1 42.09 104 PRO A C 1
ATOM 764 O O . PRO A 1 104 ? 3.072 2.311 27.891 1 42.09 104 PRO A O 1
ATOM 767 N N . ASP A 1 105 ? 1.525 1.467 26.938 1 38.56 105 ASP A N 1
ATOM 768 C CA . ASP A 1 105 ? 0.801 1.765 28.172 1 38.56 105 ASP A CA 1
ATOM 769 C C . ASP A 1 105 ? 1.528 1.197 29.375 1 38.56 105 ASP A C 1
ATOM 771 O O . ASP A 1 105 ? 1.75 -0.012 29.469 1 38.56 105 ASP A O 1
ATOM 775 N N . GLU A 1 106 ? 2.555 1.812 29.812 1 39.97 106 GLU A N 1
ATOM 776 C CA . GLU A 1 106 ? 2.814 1.39 31.188 1 39.97 106 GLU A CA 1
ATOM 777 C C . GLU A 1 106 ? 1.512 1.165 31.953 1 39.97 106 GLU A C 1
ATOM 779 O O . GLU A 1 106 ? 0.788 2.117 32.25 1 39.97 106 GLU A O 1
ATOM 784 N N . GLY A 1 107 ? 0.724 0.216 31.469 1 39.81 107 GLY A N 1
ATOM 785 C CA . GLY A 1 107 ? -0.269 -0.18 32.469 1 39.81 107 GLY A CA 1
ATOM 786 C C . GLY A 1 107 ? 0.126 0.177 33.875 1 39.81 107 GLY A C 1
ATOM 787 O O . GLY A 1 107 ? 1.139 -0.307 34.375 1 39.81 107 GLY A O 1
ATOM 788 N N . THR A 1 108 ? 0.064 1.382 34.219 1 43.56 108 THR A N 1
ATOM 789 C CA . THR A 1 108 ? -0.022 1.566 35.656 1 43.56 108 THR A CA 1
ATOM 790 C C . THR A 1 108 ? -0.884 0.478 36.281 1 43.56 108 THR A C 1
ATOM 792 O O . THR A 1 108 ? -2.096 0.428 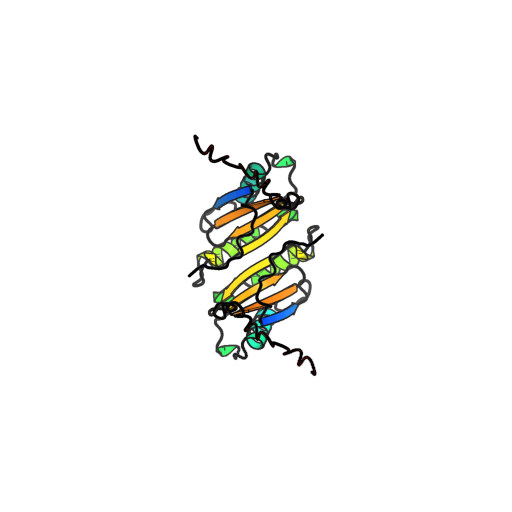36.062 1 43.56 108 THR A O 1
ATOM 795 N N . GLY A 1 109 ? -0.513 -0.774 36.125 1 39.19 109 GLY A N 1
ATOM 796 C CA . GLY A 1 109 ? -1.011 -1.683 37.156 1 39.19 109 GLY A CA 1
ATOM 797 C C . GLY A 1 109 ? -1.196 -1.017 38.5 1 39.19 109 GLY A C 1
ATOM 798 O O . GLY A 1 109 ? -0.223 -0.767 39.219 1 39.19 109 GLY A O 1
ATOM 799 N N . SER A 1 110 ? -2 -0.01 38.562 1 39.38 110 SER A N 1
ATOM 800 C CA . SER A 1 110 ? -2.545 0.199 39.906 1 39.38 110 SER A CA 1
ATOM 801 C C . SER A 1 110 ? -3.047 -1.108 40.5 1 39.38 110 SER A C 1
ATOM 803 O O . SER A 1 110 ? -4.004 -1.703 40 1 39.38 110 SER A O 1
ATOM 805 N N . GLU A 1 111 ? -2.16 -1.94 41 1 40.12 111 GLU A N 1
ATOM 806 C CA . GLU A 1 111 ? -2.512 -2.891 42.062 1 40.12 111 GLU A CA 1
ATOM 807 C C . GLU A 1 111 ? -3.461 -2.262 43.062 1 40.12 111 GLU A C 1
ATOM 809 O O . GLU A 1 111 ? -3.059 -1.388 43.844 1 40.12 111 GLU A O 1
ATOM 814 N N . SER A 1 112 ? -4.59 -1.854 42.594 1 41.34 112 SER A N 1
ATOM 815 C CA . SER A 1 112 ? -5.598 -1.711 43.656 1 41.34 112 SER A CA 1
ATOM 816 C C . SER A 1 112 ? -5.641 -2.941 44.562 1 41.34 112 SER A C 1
ATOM 818 O O . SER A 1 112 ? -6.047 -4.02 44.125 1 41.34 112 SER A O 1
ATOM 820 N N . GLY A 1 113 ? -4.676 -3.092 45.406 1 36.66 113 GLY A N 1
ATOM 821 C CA . GLY A 1 113 ? -4.793 -3.775 46.688 1 36.66 113 GLY A CA 1
ATOM 822 C C . GLY A 1 113 ? -6.125 -3.533 47.375 1 36.66 113 GLY A C 1
ATOM 823 O O . GLY A 1 113 ? -6.395 -2.426 47.844 1 36.66 113 GLY A O 1
ATOM 824 N N . VAL A 1 114 ? -7.113 -4.004 46.781 1 43.53 114 VAL A N 1
ATOM 825 C CA . VAL A 1 114 ? -8.32 -4.184 47.594 1 43.53 114 VAL A CA 1
ATOM 826 C C . VAL A 1 114 ? -7.977 -4.945 48.875 1 43.53 114 VAL A C 1
ATOM 828 O O . VAL A 1 114 ? -7.441 -6.055 48.812 1 43.53 114 VAL A O 1
ATOM 831 N N . GLU A 1 115 ? -7.48 -4.219 49.75 1 40.5 115 GLU A N 1
ATOM 832 C CA . GLU A 1 115 ? -7.383 -4.652 51.125 1 40.5 115 GLU A CA 1
ATOM 833 C C . GLU A 1 115 ? -8.688 -5.289 51.594 1 40.5 115 GLU A C 1
ATOM 835 O O . GLU A 1 115 ? -9.742 -4.652 51.594 1 40.5 115 GLU A O 1
ATOM 840 N N . PHE A 1 116 ? -8.859 -6.496 51.25 1 42.09 116 PHE A N 1
ATOM 841 C CA . PHE A 1 116 ? -9.852 -7.262 52 1 42.09 116 PHE A CA 1
ATOM 842 C C . PHE A 1 116 ? -9.695 -7.035 53.5 1 42.09 116 PHE A C 1
ATOM 844 O O . PHE A 1 116 ? -8.648 -7.34 54.062 1 42.09 116 PHE A O 1
ATOM 851 N N . GLU A 1 117 ? -10.148 -5.859 53.875 1 33.56 117 GLU A N 1
ATOM 852 C CA . GLU A 1 117 ? -10.32 -5.715 55.312 1 33.56 117 GLU A CA 1
ATOM 853 C C . GLU A 1 117 ? -11.086 -6.898 55.875 1 33.56 117 GLU A C 1
ATOM 855 O O . GLU A 1 117 ? -12.234 -7.152 55.5 1 33.56 117 GLU A O 1
ATOM 860 N N . TYR A 1 118 ? -10.422 -8.062 56.062 1 36.53 118 TYR A N 1
ATOM 861 C CA . TYR A 1 118 ? -10.922 -8.992 57.062 1 36.53 118 TYR A CA 1
ATOM 862 C C . TYR A 1 118 ? -11.375 -8.242 58.312 1 36.53 118 TYR A C 1
ATOM 864 O O . TYR A 1 118 ? -10.664 -7.355 58.781 1 36.53 118 TYR A O 1
ATOM 872 N N . GLU A 1 119 ? -12.562 -7.777 58.094 1 34.25 119 GLU A N 1
ATOM 873 C CA . GLU A 1 119 ? -13.211 -7.508 59.406 1 34.25 119 GLU A CA 1
ATOM 874 C C . GLU A 1 119 ? -12.891 -8.602 60.406 1 34.25 119 GLU A C 1
ATOM 876 O O . GLU A 1 119 ? -13.133 -9.781 60.156 1 34.25 119 GLU A O 1
ATOM 881 N N . GLN A 1 120 ? -11.883 -8.391 61.125 1 26.52 120 GLN A N 1
ATOM 882 C CA . GLN A 1 120 ? -11.969 -8.984 62.469 1 26.52 120 GLN A CA 1
ATOM 883 C C . GLN A 1 120 ? -13.242 -8.531 63.188 1 26.52 120 GLN A C 1
ATOM 885 O O . GLN A 1 120 ? -13.625 -7.363 63.094 1 26.52 120 GLN A O 1
ATOM 890 N N . MET B 1 1 ? 16 2.029 19.734 1 22.42 1 MET B N 1
ATOM 891 C CA . MET B 1 1 ? 14.883 2.479 18.906 1 22.42 1 MET B CA 1
ATOM 892 C C . MET B 1 1 ? 14.242 1.306 18.172 1 22.42 1 MET B C 1
ATOM 894 O O . MET B 1 1 ? 14.781 0.808 17.188 1 22.42 1 MET B O 1
ATOM 898 N N . ASN B 1 2 ? 13.773 0.365 18.906 1 29.06 2 ASN B N 1
ATOM 899 C CA . ASN B 1 2 ? 13.164 -0.896 18.484 1 29.06 2 ASN B CA 1
ATOM 900 C C . ASN B 1 2 ? 11.922 -0.667 17.641 1 29.06 2 ASN B C 1
ATOM 902 O O . ASN B 1 2 ? 10.992 0.024 18.062 1 29.06 2 ASN B O 1
ATOM 906 N N . GLY B 1 3 ? 12.008 -0.099 16.469 1 34.25 3 GLY B N 1
ATOM 907 C CA . GLY B 1 3 ? 10.953 0.084 15.477 1 34.25 3 GLY B CA 1
ATOM 908 C C . GLY B 1 3 ? 9.914 -1.014 15.516 1 34.25 3 GLY B C 1
ATOM 909 O O . GLY B 1 3 ? 10.211 -2.176 15.234 1 34.25 3 GLY B O 1
ATOM 910 N N . LEU B 1 4 ? 9.078 -0.985 16.438 1 36.44 4 LEU B N 1
ATOM 911 C CA . LEU B 1 4 ? 8.016 -1.946 16.719 1 36.44 4 LEU B CA 1
ATOM 912 C C . LEU B 1 4 ? 7.25 -2.285 15.438 1 36.44 4 LEU B C 1
ATOM 914 O O . LEU B 1 4 ? 6.195 -1.711 15.172 1 36.44 4 LEU B O 1
ATOM 918 N N . ARG B 1 5 ? 7.773 -2.092 14.289 1 38.84 5 ARG B N 1
ATOM 919 C CA . ARG 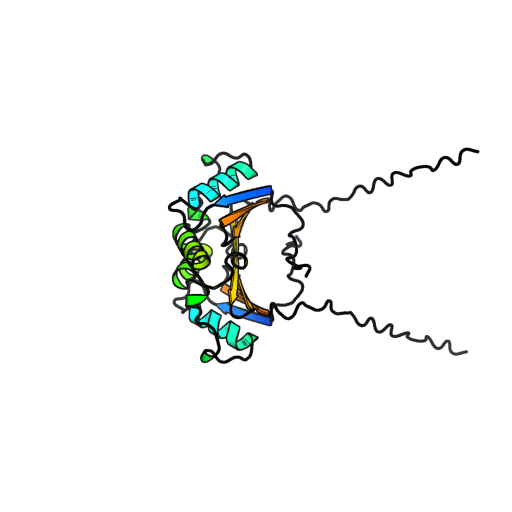B 1 5 ? 7.168 -2.676 13.094 1 38.84 5 ARG B CA 1
ATOM 920 C C . ARG B 1 5 ? 6.758 -4.125 13.344 1 38.84 5 ARG B C 1
ATOM 922 O O . ARG B 1 5 ? 7.594 -4.957 13.703 1 38.84 5 ARG B O 1
ATOM 929 N N . SER B 1 6 ? 5.723 -4.328 14 1 42.31 6 SER B N 1
ATOM 930 C CA . SER B 1 6 ? 5.246 -5.676 14.281 1 42.31 6 SER B CA 1
ATOM 931 C C . SER B 1 6 ? 5.703 -6.656 13.211 1 42.31 6 SER B C 1
ATOM 933 O O . SER B 1 6 ? 5.332 -6.527 12.039 1 42.31 6 SER B O 1
ATOM 935 N N . GLU B 1 7 ? 6.996 -6.988 13.367 1 46.28 7 GLU B N 1
ATOM 936 C CA . GLU B 1 7 ? 7.566 -8.055 12.547 1 46.28 7 GLU B CA 1
ATOM 937 C C . GLU B 1 7 ? 6.555 -9.172 12.305 1 46.28 7 GLU B C 1
ATOM 939 O O . GLU B 1 7 ? 5.996 -9.719 13.258 1 46.28 7 GLU B O 1
ATOM 944 N N . ARG B 1 8 ? 5.805 -8.875 11.273 1 49.22 8 ARG B N 1
ATOM 945 C CA . ARG B 1 8 ? 5 -10.039 10.93 1 49.22 8 ARG B CA 1
ATOM 946 C C . ARG B 1 8 ? 5.727 -11.336 11.281 1 49.22 8 ARG B C 1
ATOM 948 O O . ARG B 1 8 ? 6.922 -11.477 11.016 1 49.22 8 ARG B O 1
ATOM 955 N N . PRO B 1 9 ? 5.262 -11.914 12.438 1 49.53 9 PRO B N 1
ATOM 956 C CA . PRO B 1 9 ? 5.977 -13.094 12.938 1 49.53 9 PRO B CA 1
ATOM 957 C C . PRO B 1 9 ? 6.535 -13.969 11.82 1 49.53 9 PRO B C 1
ATOM 959 O O . PRO B 1 9 ? 7.535 -14.664 12.008 1 49.53 9 PRO B O 1
ATOM 962 N N . SER B 1 10 ? 5.77 -14.234 10.789 1 56.19 10 SER B N 1
ATOM 963 C CA . SER B 1 10 ? 6.277 -15.25 9.867 1 56.19 10 SER B CA 1
ATOM 964 C C . SER B 1 10 ? 7.105 -14.625 8.75 1 56.19 10 SER B C 1
ATOM 966 O O . SER B 1 10 ? 6.695 -13.633 8.148 1 56.19 10 SER B O 1
ATOM 968 N N . PRO B 1 11 ? 8.375 -14.969 8.805 1 61.31 11 PRO B N 1
ATOM 969 C CA . PRO B 1 11 ? 9.273 -14.477 7.754 1 61.31 11 PRO B CA 1
ATOM 970 C C . PRO B 1 11 ? 8.672 -14.602 6.355 1 61.31 11 PRO B C 1
ATOM 972 O O . PRO B 1 11 ? 7.855 -15.492 6.109 1 61.31 11 PRO B O 1
ATOM 975 N N . PRO B 1 12 ? 8.812 -13.586 5.766 1 66.12 12 PRO B N 1
ATOM 976 C CA . PRO B 1 12 ? 8.352 -13.703 4.379 1 66.12 12 PRO B CA 1
ATOM 977 C C . PRO B 1 12 ? 8.914 -14.93 3.668 1 66.12 12 PRO B C 1
ATOM 979 O O . PRO B 1 12 ? 10.039 -15.352 3.949 1 66.12 12 PRO B O 1
ATOM 982 N N . ALA B 1 13 ? 8.031 -15.641 3.061 1 67.19 13 ALA B N 1
ATOM 983 C CA . ALA B 1 13 ? 8.461 -16.812 2.312 1 67.19 13 ALA B CA 1
ATOM 984 C C . ALA B 1 13 ? 9.562 -16.469 1.319 1 67.19 13 ALA B C 1
ATOM 986 O O . ALA B 1 13 ? 10.414 -17.297 1 1 67.19 13 ALA B O 1
ATOM 987 N N . HIS B 1 14 ? 9.492 -15.211 0.707 1 75.25 14 HIS B N 1
ATOM 988 C CA . HIS B 1 14 ? 10.492 -14.789 -0.27 1 75.25 14 HIS B CA 1
ATOM 989 C C . HIS B 1 14 ? 10.609 -13.266 -0.316 1 75.25 14 HIS B C 1
ATOM 991 O O . HIS B 1 14 ? 9.617 -12.562 -0.127 1 75.25 14 HIS B O 1
ATOM 997 N N . ARG B 1 15 ? 11.789 -12.891 -0.335 1 75.88 15 ARG B N 1
ATOM 998 C CA . ARG B 1 15 ? 12.07 -11.461 -0.498 1 75.88 15 ARG B CA 1
ATOM 999 C C . ARG B 1 15 ? 12.82 -11.195 -1.801 1 75.88 15 ARG B C 1
ATOM 1001 O O . ARG B 1 15 ? 13.773 -11.906 -2.131 1 75.88 15 ARG B O 1
ATOM 1008 N N . ALA B 1 16 ? 12.281 -10.438 -2.645 1 80.19 16 ALA B N 1
ATOM 1009 C CA . ALA B 1 16 ? 12.945 -10.008 -3.869 1 80.19 16 ALA B CA 1
ATOM 1010 C C . ALA B 1 16 ? 13.109 -8.484 -3.896 1 80.19 16 ALA B C 1
ATOM 1012 O O . ALA B 1 16 ? 12.492 -7.777 -3.102 1 80.19 16 ALA B O 1
ATOM 1013 N N . HIS B 1 17 ? 14.148 -8.102 -4.566 1 73.44 17 HIS B N 1
ATOM 1014 C CA . HIS B 1 17 ? 14.383 -6.668 -4.652 1 73.44 17 HIS B CA 1
ATOM 1015 C C . HIS B 1 17 ? 14.453 -6.211 -6.105 1 73.44 17 HIS B C 1
ATOM 1017 O O . HIS B 1 17 ? 14.977 -6.926 -6.965 1 73.44 17 HIS B O 1
ATOM 1023 N N . PHE B 1 18 ? 13.758 -5.164 -6.34 1 73.12 18 PHE B N 1
ATOM 1024 C CA . PHE B 1 18 ? 13.828 -4.539 -7.656 1 73.12 18 PHE B CA 1
ATOM 1025 C C . PHE B 1 18 ? 14.156 -3.057 -7.535 1 73.12 18 PHE B C 1
ATOM 1027 O O . PHE B 1 18 ? 14.023 -2.471 -6.461 1 73.12 18 PHE B O 1
ATOM 1034 N N . ASP B 1 19 ? 14.766 -2.611 -8.609 1 71.56 19 ASP B N 1
ATOM 1035 C CA . ASP B 1 19 ? 15.047 -1.181 -8.656 1 71.56 19 ASP B CA 1
ATOM 1036 C C . ASP B 1 19 ? 13.828 -0.393 -9.133 1 71.56 19 ASP B C 1
ATOM 1038 O O . ASP B 1 19 ? 13.438 -0.491 -10.305 1 71.56 19 ASP B O 1
ATOM 1042 N N . PRO B 1 20 ? 13.234 0.221 -8.281 1 68.31 20 PRO B N 1
ATOM 1043 C CA . PRO B 1 20 ? 12.039 0.965 -8.664 1 68.31 20 PRO B CA 1
ATOM 1044 C C . PRO B 1 20 ? 12.328 2.072 -9.68 1 68.31 20 PRO B C 1
ATOM 1046 O O . PRO B 1 20 ? 11.422 2.527 -10.383 1 68.31 20 PRO B O 1
ATOM 1049 N N . THR B 1 21 ? 13.414 2.562 -9.688 1 65.5 21 THR B N 1
ATOM 1050 C CA . THR B 1 21 ? 13.773 3.627 -10.617 1 65.5 21 THR B CA 1
ATOM 1051 C C . THR B 1 21 ? 14.273 3.043 -11.938 1 65.5 21 THR B C 1
ATOM 1053 O O . THR B 1 21 ? 14.492 3.777 -12.906 1 65.5 21 THR B O 1
ATOM 1056 N N . GLY B 1 22 ? 14.367 1.819 -11.82 1 64.81 22 GLY B N 1
ATOM 1057 C CA . GLY B 1 22 ? 14.93 1.188 -13.008 1 64.81 22 GLY B CA 1
ATOM 1058 C C . GLY B 1 22 ? 13.891 0.828 -14.047 1 64.81 22 GLY B C 1
ATOM 1059 O O . GLY B 1 22 ? 12.688 0.888 -13.773 1 64.81 22 GLY B O 1
ATOM 1060 N N . SER B 1 23 ? 14.062 0.892 -15.352 1 61.66 23 SER B N 1
ATOM 1061 C CA . SER B 1 23 ? 13.234 0.593 -16.516 1 61.66 23 SER B CA 1
ATOM 1062 C C . SER B 1 23 ? 12.648 -0.813 -16.438 1 61.66 23 SER B C 1
ATOM 1064 O O . SER B 1 23 ? 12.039 -1.294 -17.391 1 61.66 23 SER B O 1
ATOM 1066 N N . GLY B 1 24 ? 12.719 -1.401 -15.258 1 61.38 24 GLY B N 1
ATOM 1067 C CA . GLY B 1 24 ? 12.328 -2.803 -15.289 1 61.38 24 GLY B CA 1
ATOM 1068 C C . GLY B 1 24 ? 10.852 -3.018 -15.047 1 61.38 24 GLY B C 1
ATOM 1069 O O . GLY B 1 24 ? 10.148 -2.102 -14.609 1 61.38 24 GLY B O 1
ATOM 1070 N N . GLN B 1 25 ? 10.312 -4.031 -15.641 1 80.38 25 GLN B N 1
ATOM 1071 C CA . GLN B 1 25 ? 8.93 -4.5 -15.57 1 80.38 25 GLN B CA 1
ATOM 1072 C C . GLN B 1 25 ? 8.578 -4.957 -14.156 1 80.38 25 GLN B C 1
ATOM 1074 O O . GLN B 1 25 ? 8.773 -6.125 -13.812 1 80.38 25 GLN B O 1
ATOM 1079 N N . LEU B 1 26 ? 8.258 -4.102 -13.234 1 86.75 26 LEU B N 1
ATOM 1080 C CA . LEU B 1 26 ? 7.844 -4.402 -11.867 1 86.75 26 LEU B CA 1
ATOM 1081 C C . LEU B 1 26 ? 6.945 -5.637 -11.836 1 86.75 26 LEU B C 1
ATOM 1083 O O . LEU B 1 26 ? 7.117 -6.512 -10.984 1 86.75 26 LEU B O 1
ATOM 1087 N N . SER B 1 27 ? 6.156 -5.715 -12.828 1 88.81 27 SER B N 1
ATOM 1088 C CA . SER B 1 27 ? 5.234 -6.844 -12.891 1 88.81 27 SER B CA 1
ATOM 1089 C C . SER B 1 27 ? 5.984 -8.164 -13.016 1 88.81 27 SER B C 1
ATOM 1091 O O . SER B 1 27 ? 5.629 -9.148 -12.359 1 88.81 27 SER B O 1
ATOM 1093 N N . SER B 1 28 ? 6.992 -8.117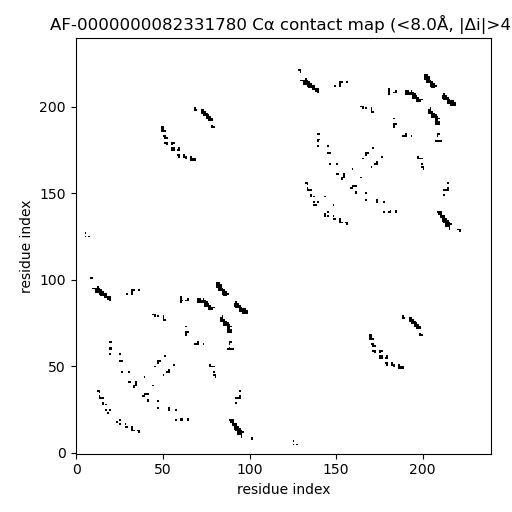 -13.844 1 89.62 28 SER B N 1
ATOM 1094 C CA . SER B 1 28 ? 7.781 -9.328 -14.031 1 89.62 28 SER B CA 1
ATOM 1095 C C . SER B 1 28 ? 8.539 -9.695 -12.758 1 89.62 28 SER B C 1
ATOM 1097 O O . SER B 1 28 ? 8.656 -10.875 -12.422 1 89.62 28 SER B O 1
ATOM 1099 N N . ALA B 1 29 ? 9.039 -8.703 -12.109 1 90.19 29 ALA B N 1
ATOM 1100 C CA . ALA B 1 29 ? 9.766 -8.93 -10.867 1 90.19 29 ALA B CA 1
ATOM 1101 C C . ALA B 1 29 ? 8.859 -9.531 -9.797 1 90.19 29 ALA B C 1
ATOM 1103 O O . ALA B 1 29 ? 9.266 -10.445 -9.07 1 90.19 29 ALA B O 1
ATOM 1104 N N . ILE B 1 30 ? 7.68 -9.055 -9.727 1 91.75 30 ILE B N 1
ATOM 1105 C CA . ILE B 1 30 ? 6.723 -9.555 -8.75 1 91.75 30 ILE B CA 1
ATOM 1106 C C . ILE B 1 30 ? 6.379 -11.008 -9.055 1 91.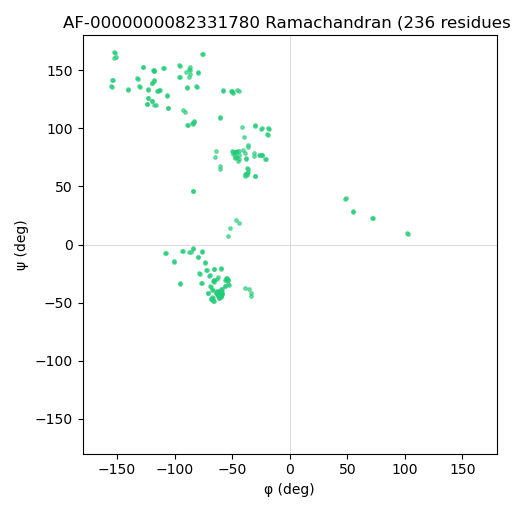75 30 ILE B C 1
ATOM 1108 O O . ILE B 1 30 ? 6.426 -11.859 -8.164 1 91.75 30 ILE B O 1
ATOM 1112 N N . VAL B 1 31 ? 6.074 -11.273 -10.258 1 91.88 31 VAL B N 1
ATOM 1113 C CA . VAL B 1 31 ? 5.719 -12.625 -10.664 1 91.88 31 VAL B CA 1
ATOM 1114 C C . VAL B 1 31 ? 6.871 -13.578 -10.359 1 91.88 31 VAL B C 1
ATOM 1116 O O . VAL B 1 31 ? 6.66 -14.672 -9.844 1 91.88 31 VAL B O 1
ATOM 1119 N N . ARG B 1 32 ? 8.039 -13.109 -10.664 1 91.06 32 ARG B N 1
ATOM 1120 C CA . ARG B 1 32 ? 9.219 -13.93 -10.398 1 91.06 32 ARG B CA 1
ATOM 1121 C C . ARG B 1 32 ? 9.367 -14.203 -8.906 1 91.06 32 ARG B C 1
ATOM 1123 O O . ARG B 1 32 ? 9.68 -15.328 -8.508 1 91.06 32 ARG B O 1
ATOM 1130 N N . ALA B 1 33 ? 9.094 -13.203 -8.148 1 90.38 33 ALA B N 1
ATOM 1131 C CA . ALA B 1 33 ? 9.172 -13.359 -6.703 1 90.38 33 ALA B CA 1
ATOM 1132 C C . ALA B 1 33 ? 8.164 -14.398 -6.207 1 90.38 33 ALA B C 1
ATOM 1134 O O . ALA B 1 33 ? 8.492 -15.242 -5.367 1 90.38 33 ALA B O 1
ATOM 1135 N N . ILE B 1 34 ? 7 -14.312 -6.758 1 90.62 34 ILE B N 1
ATOM 1136 C CA . ILE B 1 34 ? 5.945 -15.234 -6.348 1 90.62 34 ILE B CA 1
ATOM 1137 C C . ILE B 1 34 ? 6.312 -16.656 -6.766 1 90.62 34 ILE B C 1
ATOM 1139 O O . ILE B 1 34 ? 6.199 -17.594 -5.969 1 90.62 34 ILE B O 1
ATOM 1143 N N . VAL B 1 35 ? 6.742 -16.828 -7.953 1 91.06 35 VAL B N 1
ATOM 1144 C CA . VAL B 1 35 ? 7.117 -18.125 -8.492 1 91.06 35 VAL B CA 1
ATOM 1145 C C . VAL B 1 35 ? 8.227 -18.734 -7.641 1 91.06 35 VAL B C 1
ATOM 1147 O O . VAL B 1 35 ? 8.188 -19.922 -7.316 1 91.06 35 VAL B O 1
ATOM 1150 N N . THR B 1 36 ? 9.156 -17.859 -7.25 1 87.62 36 THR B N 1
ATOM 1151 C CA . THR B 1 36 ? 10.289 -18.297 -6.445 1 87.62 36 THR B CA 1
ATOM 1152 C C . THR B 1 36 ? 9.828 -18.703 -5.043 1 87.62 36 THR B C 1
ATOM 1154 O O . THR B 1 36 ? 10.289 -19.703 -4.492 1 87.62 36 THR B O 1
ATOM 1157 N N . ALA B 1 37 ? 8.891 -18 -4.551 1 85.19 37 ALA B N 1
ATOM 1158 C CA . ALA B 1 37 ? 8.406 -18.234 -3.191 1 85.19 37 ALA B CA 1
ATOM 1159 C C . ALA B 1 37 ? 7.512 -19.469 -3.133 1 85.19 37 ALA B C 1
ATOM 1161 O O . ALA B 1 37 ? 7.461 -20.156 -2.111 1 85.19 37 ALA B O 1
ATOM 1162 N N . THR B 1 38 ? 6.781 -19.734 -4.152 1 84.62 38 THR B N 1
ATOM 1163 C CA . THR B 1 38 ? 5.77 -20.781 -4.121 1 84.62 38 THR B CA 1
ATOM 1164 C C . THR B 1 38 ? 6.211 -21.984 -4.949 1 84.62 38 THR B C 1
ATOM 1166 O O . THR B 1 38 ? 5.602 -23.062 -4.871 1 84.62 38 THR B O 1
ATOM 1169 N N . ASP B 1 39 ? 7.262 -21.969 -5.68 1 85.94 39 ASP B N 1
ATOM 1170 C CA . ASP B 1 39 ? 7.723 -23 -6.594 1 85.94 39 ASP B CA 1
ATOM 1171 C C . ASP B 1 39 ? 6.641 -23.359 -7.613 1 85.94 39 ASP B C 1
ATOM 1173 O O . ASP B 1 39 ? 6.496 -24.516 -7.992 1 85.94 39 ASP B O 1
ATOM 1177 N N . ARG B 1 40 ? 5.805 -22.375 -7.891 1 86.88 40 ARG B N 1
ATOM 1178 C CA . ARG B 1 40 ? 4.781 -22.531 -8.922 1 86.88 40 ARG B CA 1
ATOM 1179 C C . ARG B 1 40 ? 5.254 -21.953 -10.25 1 86.88 40 ARG B C 1
ATOM 1181 O O . ARG B 1 40 ? 6.148 -21.094 -10.281 1 86.88 40 ARG B O 1
ATOM 1188 N N . SER B 1 41 ? 4.695 -22.484 -11.305 1 90.06 41 SER B N 1
ATOM 1189 C CA . SER B 1 41 ? 4.996 -21.922 -12.617 1 90.06 41 SER B CA 1
ATOM 1190 C C . SER B 1 41 ? 4.18 -20.656 -12.883 1 90.06 41 SER B C 1
ATOM 1192 O O . SER B 1 41 ? 3.062 -20.516 -12.383 1 90.06 41 SER B O 1
ATOM 1194 N N . PRO B 1 42 ? 4.742 -19.734 -13.633 1 89.12 42 PRO B N 1
ATOM 1195 C CA . PRO B 1 42 ? 4.027 -18.5 -13.961 1 89.12 42 PRO B CA 1
ATOM 1196 C C . PRO B 1 42 ? 2.654 -18.75 -14.578 1 89.12 42 PRO B C 1
ATOM 1198 O O . PRO B 1 42 ? 1.723 -17.969 -14.367 1 89.12 42 PRO B O 1
ATOM 1201 N N . GLY B 1 43 ? 2.529 -19.828 -15.273 1 90.81 43 GLY B N 1
ATOM 1202 C CA . GLY B 1 43 ? 1.272 -20.156 -15.922 1 90.81 43 GLY B CA 1
ATOM 1203 C C . GLY B 1 43 ? 0.207 -20.625 -14.953 1 90.81 43 GLY B C 1
ATOM 1204 O O . GLY B 1 43 ? -0.977 -20.672 -15.297 1 90.81 43 GLY B O 1
ATOM 1205 N N . GLN B 1 44 ? 0.58 -20.984 -13.75 1 90.94 44 GLN B N 1
ATOM 1206 C CA . GLN B 1 44 ? -0.34 -21.453 -12.727 1 90.94 44 GLN B CA 1
ATOM 1207 C C . GLN B 1 44 ? -0.818 -20.312 -11.836 1 90.94 44 GLN B C 1
ATOM 1209 O O . GLN B 1 44 ? -1.713 -20.5 -11.008 1 90.94 44 GLN B O 1
ATOM 1214 N N . LEU B 1 45 ? -0.206 -19.172 -12.117 1 90.44 45 LEU B N 1
ATOM 1215 C CA . LEU B 1 45 ? -0.533 -18.031 -11.281 1 90.44 45 LEU B CA 1
ATOM 1216 C C . LEU B 1 45 ? -1.61 -17.172 -11.938 1 90.44 45 LEU B C 1
ATOM 1218 O O . LEU B 1 45 ? -1.698 -17.109 -13.164 1 90.44 45 LEU B O 1
ATOM 1222 N N . THR B 1 46 ? -2.451 -16.641 -11.102 1 89.88 46 THR B N 1
ATOM 1223 C CA . THR B 1 46 ? -3.381 -15.625 -11.578 1 89.88 46 THR B CA 1
ATOM 1224 C C . THR B 1 46 ? -2.627 -14.445 -12.188 1 89.88 46 THR B C 1
ATOM 1226 O O . THR B 1 46 ? -1.623 -13.992 -11.633 1 89.88 46 THR B O 1
ATOM 1229 N N . PRO B 1 47 ? -3.062 -14.047 -13.344 1 90.81 47 PRO B N 1
ATOM 1230 C CA . PRO B 1 47 ? -2.424 -12.867 -13.922 1 90.81 47 PRO B CA 1
ATOM 1231 C C . PRO B 1 47 ? -2.361 -11.688 -12.945 1 90.81 47 PRO B C 1
ATOM 1233 O O . PRO B 1 47 ? -3.344 -11.398 -12.266 1 90.81 47 PRO B O 1
ATOM 1236 N N . LEU B 1 48 ? -1.178 -11.086 -12.836 1 89.69 48 LEU B N 1
ATOM 1237 C CA . LEU B 1 48 ? -0.955 -10 -11.891 1 89.69 48 LEU B CA 1
ATOM 1238 C C . LEU B 1 48 ? -1.944 -8.859 -12.125 1 89.69 48 LEU B C 1
ATOM 1240 O O . LEU B 1 48 ? -2.436 -8.25 -11.172 1 89.69 48 LEU B O 1
ATOM 1244 N N . TYR B 1 49 ? -2.277 -8.625 -13.445 1 90 49 TYR B N 1
ATOM 1245 C CA . TYR B 1 49 ? -3.156 -7.508 -13.773 1 90 49 TYR B CA 1
ATOM 1246 C C . TYR B 1 49 ? -4.551 -7.727 -13.203 1 90 49 TYR B C 1
ATOM 1248 O O . TYR B 1 49 ? -5.336 -6.781 -13.086 1 90 49 TYR B O 1
ATOM 1256 N N . GLU B 1 50 ? -4.891 -8.984 -12.914 1 90.88 50 GLU B N 1
ATOM 1257 C CA . GLU B 1 50 ? -6.18 -9.289 -12.289 1 90.88 50 GLU B CA 1
ATOM 1258 C C . GLU B 1 50 ? -6.156 -8.984 -10.797 1 90.88 50 GLU B C 1
ATOM 1260 O O . GLU B 1 50 ? -7.195 -8.719 -10.195 1 90.88 50 GLU B O 1
ATOM 1265 N N . ALA B 1 51 ? -4.957 -9.031 -10.273 1 91.12 51 ALA B N 1
ATOM 1266 C CA . ALA B 1 51 ? -4.832 -8.859 -8.828 1 91.12 51 ALA B CA 1
ATOM 1267 C C . ALA B 1 51 ? -4.512 -7.41 -8.477 1 91.12 51 ALA B C 1
ATOM 1269 O O . ALA B 1 51 ? -4.895 -6.926 -7.406 1 91.12 51 ALA B O 1
ATOM 1270 N N . ILE B 1 52 ? -3.758 -6.758 -9.367 1 91.5 52 ILE B N 1
ATOM 1271 C CA . ILE B 1 52 ? -3.355 -5.379 -9.109 1 91.5 52 ILE B CA 1
ATOM 1272 C C . ILE B 1 52 ? -3.131 -4.652 -10.43 1 91.5 52 ILE B C 1
ATOM 1274 O O . ILE B 1 52 ? -3.021 -5.285 -11.484 1 91.5 52 ILE B O 1
ATOM 1278 N N . ASP B 1 53 ? -3.156 -3.363 -10.375 1 92.44 53 ASP B N 1
ATOM 1279 C CA . ASP B 1 53 ? -2.77 -2.553 -11.523 1 92.44 53 ASP B CA 1
ATOM 1280 C C . ASP B 1 53 ? -1.27 -2.268 -11.516 1 92.44 53 ASP B C 1
ATOM 1282 O O . ASP B 1 53 ? -0.812 -1.347 -10.836 1 92.44 53 ASP B O 1
ATOM 1286 N N . PRO B 1 54 ? -0.501 -2.973 -12.359 1 91.88 54 PRO B N 1
ATOM 1287 C CA . PRO B 1 54 ? 0.955 -2.828 -12.32 1 91.88 54 PRO B CA 1
ATOM 1288 C C . PRO B 1 54 ? 1.423 -1.438 -12.742 1 91.88 54 PRO B C 1
ATOM 1290 O O . PRO B 1 54 ? 2.441 -0.947 -12.25 1 91.88 54 PRO B O 1
ATOM 1293 N N . ASP B 1 55 ? 0.661 -0.836 -13.617 1 91.38 55 ASP B N 1
ATOM 1294 C CA . ASP B 1 55 ? 1.033 0.497 -14.086 1 91.38 55 ASP B CA 1
ATOM 1295 C C . ASP B 1 55 ? 0.902 1.526 -12.961 1 91.38 55 ASP B C 1
ATOM 1297 O O . ASP B 1 55 ? 1.778 2.375 -12.789 1 91.38 55 ASP B O 1
ATOM 1301 N N . ALA B 1 56 ? -0.177 1.437 -12.336 1 94.06 56 ALA B N 1
ATOM 1302 C CA . ALA B 1 56 ? -0.396 2.334 -11.211 1 94.06 56 ALA B CA 1
ATOM 1303 C C . ALA B 1 56 ? 0.64 2.1 -10.109 1 94.06 56 ALA B C 1
ATOM 1305 O O . ALA B 1 56 ? 1.164 3.051 -9.531 1 94.06 56 ALA B O 1
ATOM 1306 N N . LEU B 1 57 ? 0.898 0.826 -9.805 1 93.25 57 LEU B N 1
ATOM 1307 C CA . LEU B 1 57 ? 1.883 0.458 -8.797 1 93.25 57 LEU B CA 1
ATOM 1308 C C . LEU B 1 57 ? 3.264 0.994 -9.164 1 93.25 57 LEU B C 1
ATOM 1310 O O . LEU B 1 57 ? 3.957 1.564 -8.312 1 93.25 57 LEU B O 1
ATOM 1314 N N . GLU B 1 58 ? 3.633 0.881 -10.383 1 91.25 58 GLU B N 1
ATOM 1315 C CA . GLU B 1 58 ? 4.93 1.371 -10.836 1 91.25 58 GLU B CA 1
ATOM 1316 C C . GLU B 1 58 ? 5.047 2.881 -10.648 1 91.25 58 GLU B C 1
ATOM 1318 O O . GLU B 1 58 ? 6.074 3.379 -10.188 1 91.25 58 GLU B O 1
ATOM 1323 N N . ARG B 1 59 ? 4.004 3.557 -11 1 91.06 59 ARG B N 1
ATOM 1324 C CA . ARG B 1 59 ? 3.992 5.008 -10.836 1 91.06 59 ARG B CA 1
ATOM 1325 C C . ARG B 1 59 ? 4.137 5.391 -9.367 1 91.06 59 ARG B C 1
ATOM 1327 O O . ARG B 1 59 ? 4.871 6.324 -9.031 1 91.06 59 ARG B O 1
ATOM 1334 N N . LEU B 1 60 ? 3.439 4.664 -8.531 1 91.75 60 LEU B N 1
ATOM 1335 C CA . LEU B 1 60 ? 3.494 4.93 -7.098 1 91.75 60 LEU B CA 1
ATOM 1336 C C . LEU B 1 60 ? 4.902 4.703 -6.555 1 91.75 60 LEU B C 1
ATOM 1338 O O . LEU B 1 60 ? 5.41 5.512 -5.773 1 91.75 60 LEU B O 1
ATOM 1342 N N . LEU B 1 61 ? 5.539 3.682 -6.988 1 90.94 61 LEU B N 1
ATOM 1343 C CA . LEU B 1 61 ? 6.875 3.34 -6.508 1 90.94 61 LEU B CA 1
ATOM 1344 C C . LEU B 1 61 ? 7.91 4.332 -7.023 1 90.94 61 LEU B C 1
ATOM 1346 O O . LEU B 1 61 ? 8.836 4.703 -6.301 1 90.94 61 LEU B O 1
ATOM 1350 N N . GLU B 1 62 ? 7.742 4.668 -8.258 1 89.31 62 GLU B N 1
ATOM 1351 C CA . GLU B 1 62 ? 8.641 5.672 -8.82 1 89.31 62 GLU B CA 1
ATOM 1352 C C . GLU B 1 62 ? 8.547 6.992 -8.062 1 89.31 62 GLU B C 1
ATOM 1354 O O . GLU B 1 62 ? 9.562 7.617 -7.766 1 89.31 62 GLU B O 1
ATOM 1359 N N . HIS B 1 63 ? 7.316 7.367 -7.793 1 91 63 HIS B N 1
ATOM 1360 C CA . HIS B 1 63 ? 7.094 8.594 -7.035 1 91 63 HIS B CA 1
ATOM 1361 C C . HIS B 1 63 ? 7.711 8.5 -5.645 1 91 63 HIS B C 1
ATOM 1363 O O . HIS B 1 63 ? 8.367 9.438 -5.188 1 91 63 HIS B O 1
ATOM 1369 N N . ALA B 1 64 ? 7.473 7.367 -4.996 1 89.75 64 ALA B N 1
ATOM 1370 C CA . ALA B 1 64 ? 8.016 7.164 -3.656 1 89.75 64 ALA B CA 1
ATOM 1371 C C . ALA B 1 64 ? 9.539 7.246 -3.662 1 89.75 64 ALA B C 1
ATOM 1373 O O . ALA B 1 64 ? 10.141 7.762 -2.719 1 89.75 64 ALA B O 1
ATOM 1374 N N . ALA B 1 65 ? 10.062 6.711 -4.695 1 85.81 65 ALA B N 1
ATOM 1375 C CA . ALA B 1 65 ? 11.523 6.691 -4.805 1 85.81 65 ALA B CA 1
ATOM 1376 C C . ALA B 1 65 ? 12.07 8.094 -5.043 1 85.81 65 ALA B C 1
ATOM 1378 O O . ALA B 1 65 ? 13.227 8.383 -4.711 1 85.81 65 ALA B O 1
ATOM 1379 N N . THR B 1 66 ? 11.242 8.898 -5.633 1 84.06 66 THR B N 1
ATOM 1380 C CA . THR B 1 66 ? 11.711 10.234 -6.004 1 84.06 66 THR B CA 1
ATOM 1381 C C . THR B 1 66 ? 11.227 11.273 -4.996 1 84.06 66 THR B C 1
ATOM 1383 O O . THR B 1 66 ? 11.703 12.406 -4.988 1 84.06 66 THR B O 1
ATOM 1386 N N . SER B 1 67 ? 10.297 10.906 -4.203 1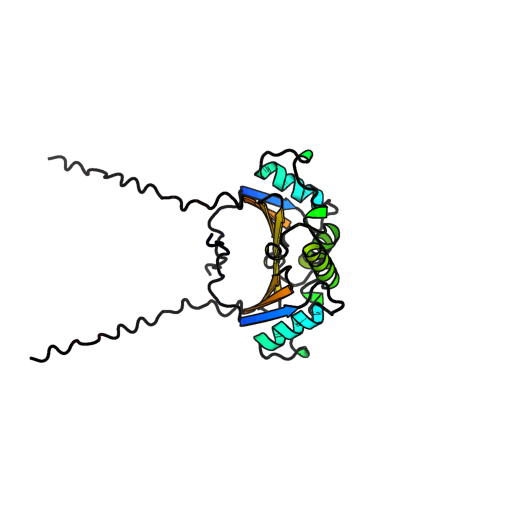 82.62 67 SER B N 1
ATOM 1387 C CA . SER B 1 67 ? 9.727 11.844 -3.246 1 82.62 67 SER B CA 1
ATOM 1388 C C . SER B 1 67 ? 10.664 12.07 -2.066 1 82.62 67 SER B C 1
ATOM 1390 O O . SER B 1 67 ? 11.656 11.359 -1.906 1 82.62 67 SER B O 1
ATOM 1392 N N . THR B 1 68 ? 10.375 13.117 -1.352 1 76.62 68 THR B N 1
ATOM 1393 C CA . THR B 1 68 ? 11.164 13.477 -0.179 1 76.62 68 THR B CA 1
ATOM 1394 C C . THR B 1 68 ? 10.828 12.57 1 1 76.62 68 THR B C 1
ATOM 1396 O O . THR B 1 68 ? 11.484 12.625 2.041 1 76.62 68 THR B O 1
ATOM 1399 N N . VAL B 1 69 ? 9.867 11.797 0.757 1 74.25 69 VAL B N 1
ATOM 1400 C CA . VAL B 1 69 ? 9.43 10.922 1.838 1 74.25 69 VAL B CA 1
ATOM 1401 C C . VAL B 1 69 ? 10.25 9.641 1.836 1 74.25 69 VAL B C 1
ATOM 1403 O O . VAL B 1 69 ? 10.781 9.234 0.797 1 74.25 69 VAL B O 1
ATOM 1406 N N . ASP B 1 70 ? 10.391 9.109 2.996 1 78.19 70 ASP B N 1
ATOM 1407 C CA . ASP B 1 70 ? 11.141 7.867 3.158 1 78.19 70 ASP B CA 1
ATOM 1408 C C . ASP B 1 70 ? 10.5 6.73 2.361 1 78.19 70 ASP B C 1
ATOM 1410 O O . ASP B 1 70 ? 9.367 6.336 2.637 1 78.19 70 ASP B O 1
ATOM 1414 N N . ALA B 1 71 ? 11.156 6.355 1.351 1 79.81 71 ALA B N 1
ATOM 1415 C CA . ALA B 1 71 ? 10.672 5.281 0.485 1 79.81 71 ALA B CA 1
ATOM 1416 C C . ALA B 1 71 ? 10.391 4.016 1.286 1 79.81 71 ALA B C 1
ATOM 1418 O O . ALA B 1 71 ? 9.516 3.227 0.923 1 79.81 71 ALA B O 1
ATOM 1419 N N . ALA B 1 72 ? 11.125 3.898 2.334 1 80.12 72 ALA B N 1
ATOM 1420 C CA . ALA B 1 72 ? 10.969 2.703 3.158 1 80.12 72 ALA B CA 1
ATOM 1421 C C . ALA B 1 72 ? 9.656 2.742 3.932 1 80.12 72 ALA B C 1
ATOM 1423 O O . ALA B 1 72 ? 9.188 1.712 4.426 1 80.12 72 ALA B O 1
ATOM 1424 N N . ALA B 1 73 ? 9.195 3.943 4.078 1 84.62 73 ALA B N 1
ATOM 1425 C CA . ALA B 1 73 ? 7.938 4.09 4.812 1 84.62 73 ALA B CA 1
ATOM 1426 C C . ALA B 1 73 ? 6.742 3.762 3.924 1 84.62 73 ALA B C 1
ATOM 1428 O O . ALA B 1 73 ? 5.633 3.545 4.418 1 84.62 73 ALA B O 1
ATOM 1429 N N . PHE B 1 74 ? 7.082 3.639 2.676 1 90.19 74 PHE B N 1
ATOM 1430 C CA . PHE B 1 74 ? 6.031 3.295 1.726 1 90.19 74 PHE B CA 1
ATOM 1431 C C . PHE B 1 74 ? 5.887 1.782 1.602 1 90.19 74 PHE B C 1
ATOM 1433 O O . PHE B 1 74 ? 6.883 1.068 1.454 1 90.19 74 PHE B O 1
ATOM 1440 N N . GLY B 1 75 ? 4.668 1.327 1.619 1 93.06 75 GLY B N 1
ATOM 1441 C CA . GLY B 1 75 ? 4.383 -0.093 1.493 1 93.06 75 GLY B CA 1
ATOM 1442 C C . GLY B 1 75 ? 3.01 -0.376 0.917 1 93.06 75 GLY B C 1
ATOM 1443 O O . GLY B 1 75 ? 2.051 0.346 1.198 1 93.06 75 GLY B O 1
ATOM 1444 N N . LEU B 1 76 ? 3.004 -1.388 0.096 1 93.19 76 LEU B N 1
ATOM 1445 C CA . LEU B 1 76 ? 1.76 -1.842 -0.516 1 93.19 76 LEU B CA 1
ATOM 1446 C C . LEU B 1 76 ? 1.593 -3.35 -0.352 1 93.19 76 LEU B C 1
ATOM 1448 O O . LEU B 1 76 ? 2.555 -4.105 -0.505 1 93.19 76 LEU B O 1
ATOM 1452 N N . GLU B 1 77 ? 0.388 -3.717 0.005 1 92.19 77 GLU B N 1
ATOM 1453 C CA . GLU B 1 77 ? 0.104 -5.141 0.171 1 92.19 77 GLU B CA 1
ATOM 1454 C C . GLU B 1 77 ? -1.181 -5.535 -0.552 1 92.19 77 GLU B C 1
ATOM 1456 O O . GLU B 1 77 ? -2.129 -4.75 -0.619 1 92.19 77 GLU B O 1
ATOM 1461 N N . PHE B 1 78 ? -1.177 -6.715 -1.135 1 92.75 78 PHE B N 1
ATOM 1462 C CA . PHE B 1 78 ? -2.359 -7.273 -1.781 1 92.75 78 PHE B CA 1
ATOM 1463 C C . PHE B 1 78 ? -2.328 -8.797 -1.744 1 92.75 78 PHE B C 1
ATOM 1465 O O . PHE B 1 78 ? -1.302 -9.398 -1.417 1 92.75 78 PHE B O 1
ATOM 1472 N N . SER B 1 79 ? -3.441 -9.312 -2.004 1 90.69 79 SER B N 1
ATOM 1473 C CA . SER B 1 79 ? -3.562 -10.766 -1.978 1 90.69 79 SER B CA 1
ATOM 1474 C C . SER B 1 79 ? -3.816 -11.32 -3.373 1 90.69 79 SER B C 1
ATOM 1476 O O . SER B 1 79 ? -4.574 -10.742 -4.152 1 90.69 79 SER B O 1
ATOM 1478 N N . VAL B 1 80 ? -3.027 -12.344 -3.619 1 89.12 80 VAL B N 1
ATOM 1479 C CA . VAL B 1 80 ? -3.213 -13.039 -4.891 1 89.12 80 VAL B CA 1
ATOM 1480 C C . VAL B 1 80 ? -3.059 -14.539 -4.688 1 89.12 80 VAL B C 1
ATOM 1482 O O . VAL B 1 80 ? -2.096 -14.992 -4.062 1 89.12 80 VAL B O 1
ATOM 1485 N N . ASP B 1 81 ? -3.994 -15.352 -5.258 1 88.56 81 ASP B N 1
ATOM 1486 C CA . ASP B 1 81 ? -3.93 -16.812 -5.184 1 88.56 81 ASP B CA 1
ATOM 1487 C C . ASP B 1 81 ? -3.664 -17.281 -3.752 1 88.56 81 ASP B C 1
ATOM 1489 O O . ASP B 1 81 ? -2.803 -18.125 -3.52 1 88.56 81 ASP B O 1
ATOM 1493 N N . ASP B 1 82 ? -4.188 -16.734 -2.801 1 85.31 82 ASP B N 1
ATOM 1494 C CA . ASP B 1 82 ? -4.09 -17.094 -1.389 1 85.31 82 ASP B CA 1
ATOM 1495 C C . ASP B 1 82 ? -2.707 -16.75 -0.833 1 85.31 82 ASP B C 1
ATOM 1497 O O . ASP B 1 82 ? -2.229 -17.406 0.091 1 85.31 82 ASP B O 1
ATOM 1501 N N . LEU B 1 83 ? -2.057 -15.789 -1.54 1 89.56 83 LEU B N 1
ATOM 1502 C CA . LEU B 1 83 ? -0.767 -15.273 -1.091 1 89.56 83 LEU B CA 1
ATOM 1503 C C . LEU B 1 83 ? -0.855 -13.781 -0.777 1 89.56 83 LEU B C 1
ATOM 1505 O O . LEU B 1 83 ? -1.651 -13.062 -1.383 1 89.56 83 LEU B O 1
ATOM 1509 N N . GLU B 1 84 ? -0.037 -13.438 0.155 1 89.56 84 GLU B N 1
ATOM 1510 C CA . GLU B 1 84 ? 0.086 -12.023 0.48 1 89.56 84 GLU B CA 1
ATOM 1511 C C . GLU B 1 84 ? 1.393 -11.445 -0.057 1 89.56 84 GLU B C 1
ATOM 1513 O O . GLU B 1 84 ? 2.477 -11.891 0.319 1 89.56 84 GLU B O 1
ATOM 1518 N N . VAL B 1 85 ? 1.239 -10.516 -0.925 1 91.88 85 VAL B N 1
ATOM 1519 C CA . VAL B 1 85 ? 2.408 -9.891 -1.535 1 91.88 85 VAL B CA 1
ATOM 1520 C C . VAL B 1 85 ? 2.602 -8.484 -0.966 1 91.88 85 VAL B C 1
ATOM 1522 O O . VAL B 1 85 ? 1.664 -7.684 -0.944 1 91.88 85 VAL B O 1
ATOM 1525 N N . VAL B 1 86 ? 3.83 -8.234 -0.507 1 92.12 86 VAL B N 1
ATOM 1526 C CA . VAL B 1 86 ? 4.164 -6.922 0.048 1 92.12 86 VAL B CA 1
ATOM 1527 C C . VAL B 1 86 ? 5.293 -6.289 -0.763 1 92.12 86 VAL B C 1
ATOM 1529 O O . VAL B 1 86 ? 6.348 -6.902 -0.951 1 92.12 86 VAL B O 1
ATOM 1532 N N . VAL B 1 87 ? 4.922 -5.098 -1.227 1 92.31 87 VAL B N 1
ATOM 1533 C CA . VAL B 1 87 ? 5.91 -4.348 -1.994 1 92.31 87 VAL B CA 1
ATOM 1534 C C . VAL B 1 87 ? 6.289 -3.072 -1.244 1 92.31 87 VAL B C 1
ATOM 1536 O O . VAL B 1 87 ? 5.418 -2.33 -0.787 1 92.31 87 VAL B O 1
ATOM 1539 N N . THR B 1 88 ? 7.617 -2.811 -1.127 1 91.44 88 THR B N 1
ATOM 1540 C CA . THR B 1 88 ? 8.102 -1.625 -0.425 1 91.44 88 THR B CA 1
ATOM 1541 C C . THR B 1 88 ? 8.703 -0.623 -1.405 1 91.44 88 THR B C 1
ATOM 1543 O O . THR B 1 88 ? 9.109 -0.993 -2.51 1 91.44 88 THR B O 1
ATOM 1546 N N . GLY B 1 89 ? 8.625 0.657 -1.009 1 90.56 89 GLY B N 1
ATOM 1547 C CA . GLY B 1 89 ? 9.078 1.742 -1.864 1 90.56 89 GLY B CA 1
ATOM 1548 C C . GLY B 1 89 ? 10.547 1.641 -2.23 1 90.56 89 GLY B C 1
ATOM 1549 O O . GLY B 1 89 ? 10.984 2.219 -3.227 1 90.56 89 GLY B O 1
ATOM 1550 N N . ASP B 1 90 ? 11.258 0.906 -1.44 1 83.81 90 ASP B N 1
ATOM 1551 C CA . ASP B 1 90 ? 12.688 0.758 -1.691 1 83.81 90 ASP B CA 1
ATOM 1552 C C . ASP B 1 90 ? 12.953 -0.336 -2.723 1 83.81 90 ASP B C 1
ATOM 1554 O O . ASP B 1 90 ? 14.102 -0.562 -3.115 1 83.81 90 ASP B O 1
ATOM 1558 N N . GLY B 1 91 ? 11.812 -0.99 -3.137 1 86.12 91 GLY B N 1
ATOM 1559 C CA . GLY B 1 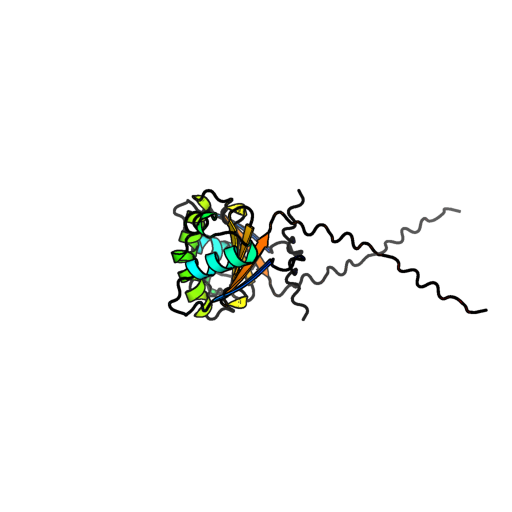91 ? 11.953 -2.023 -4.152 1 86.12 91 GLY B CA 1
ATOM 1560 C C . GLY B 1 91 ? 11.914 -3.428 -3.58 1 86.12 91 GLY B C 1
ATOM 1561 O O . GLY B 1 91 ? 12.219 -4.395 -4.281 1 86.12 91 GLY B O 1
ATOM 1562 N N . GLY B 1 92 ? 11.586 -3.533 -2.424 1 89.44 92 GLY B N 1
ATOM 1563 C CA . GLY B 1 92 ? 11.445 -4.836 -1.793 1 89.44 92 GLY B CA 1
ATOM 1564 C C . GLY B 1 92 ? 10.125 -5.508 -2.094 1 89.44 92 GLY B C 1
ATOM 1565 O O . GLY B 1 92 ? 9.086 -4.852 -2.141 1 89.44 92 GLY B O 1
ATOM 1566 N N . ILE B 1 93 ? 10.25 -6.836 -2.4 1 91.56 93 ILE B N 1
ATOM 1567 C CA . ILE B 1 93 ? 9.055 -7.633 -2.629 1 91.56 93 ILE B CA 1
ATOM 1568 C C . ILE B 1 93 ? 9.047 -8.836 -1.689 1 91.56 93 ILE B C 1
ATOM 1570 O O . ILE B 1 93 ? 10 -9.617 -1.664 1 91.56 93 ILE B O 1
ATOM 1574 N N . SER B 1 94 ? 8.078 -8.938 -0.899 1 91.12 94 SER B N 1
ATOM 1575 C CA . SER B 1 94 ? 7.902 -10.07 0.007 1 91.12 94 SER B CA 1
ATOM 1576 C C . SER B 1 94 ? 6.598 -10.805 -0.275 1 91.12 94 SER B C 1
ATOM 1578 O O . SER B 1 94 ? 5.562 -10.18 -0.525 1 91.12 94 SER B O 1
ATOM 1580 N N . VAL B 1 95 ? 6.684 -12.117 -0.213 1 91.25 95 VAL B N 1
ATOM 1581 C CA . VAL B 1 95 ? 5.52 -12.961 -0.466 1 91.25 95 VAL B CA 1
ATOM 1582 C C . VAL B 1 95 ? 5.27 -13.867 0.735 1 91.25 95 VAL B C 1
ATOM 1584 O O . VAL B 1 95 ? 6.188 -14.531 1.227 1 91.25 95 VAL B O 1
ATOM 1587 N N . TYR B 1 96 ? 4.082 -13.781 1.201 1 84.94 96 TYR B N 1
ATOM 1588 C CA . TYR B 1 96 ? 3.699 -14.602 2.344 1 84.94 96 TYR B CA 1
ATOM 1589 C C . TYR B 1 96 ? 2.572 -15.562 1.977 1 84.94 96 TYR B C 1
ATOM 1591 O O . TYR B 1 96 ? 1.69 -15.219 1.185 1 84.94 96 TYR B O 1
ATOM 1599 N N . ASP B 1 97 ? 2.652 -16.766 2.492 1 79.19 97 ASP B N 1
ATOM 1600 C CA . ASP B 1 97 ? 1.556 -17.719 2.338 1 79.19 97 ASP B CA 1
ATOM 1601 C C . ASP B 1 97 ? 0.494 -17.5 3.416 1 79.19 97 ASP B C 1
ATOM 1603 O O . ASP B 1 97 ? 0.81 -17.453 4.605 1 79.19 97 ASP B O 1
ATOM 1607 N N . CYS B 1 98 ? -0.657 -16.859 3.004 1 64.62 98 CYS B N 1
ATOM 1608 C CA . CYS B 1 98 ? -1.718 -16.672 3.988 1 64.62 98 CYS B CA 1
ATOM 1609 C C . CYS B 1 98 ? -2.125 -18.016 4.605 1 64.62 98 CYS B C 1
ATOM 1611 O O . CYS B 1 98 ? -2.705 -18.047 5.691 1 64.62 98 CYS B O 1
ATOM 1613 N N . GLY B 1 99 ? -2.068 -19.109 3.994 1 57.66 99 GLY B N 1
ATOM 1614 C CA . GLY B 1 99 ? -2.422 -20.375 4.598 1 57.66 99 GLY B CA 1
ATOM 1615 C C . GLY B 1 99 ? -1.477 -20.797 5.707 1 57.66 99 GLY B C 1
ATOM 1616 O O . GLY B 1 99 ? -1.809 -21.656 6.523 1 57.66 99 GLY B O 1
ATOM 1617 N N . ASP B 1 100 ? -0.328 -20.469 5.633 1 47.38 100 ASP B N 1
ATOM 1618 C CA . ASP B 1 100 ? 0.538 -21.031 6.66 1 47.38 100 ASP B CA 1
ATOM 1619 C C . ASP B 1 100 ? 0.487 -20.203 7.941 1 47.38 100 ASP B C 1
ATOM 1621 O O . ASP B 1 100 ? 1.003 -19.094 7.984 1 47.38 100 ASP B O 1
ATOM 1625 N N . ASP B 1 101 ? -0.626 -19.828 8.398 1 46.03 101 ASP B N 1
ATOM 1626 C CA . ASP B 1 101 ? -0.572 -19.375 9.781 1 46.03 101 ASP B CA 1
ATOM 1627 C C . ASP B 1 101 ? 0.687 -19.875 10.477 1 46.03 101 ASP B C 1
ATOM 1629 O O . ASP B 1 101 ? 1.011 -21.062 10.406 1 46.03 101 ASP B O 1
ATOM 1633 N N . PRO B 1 102 ? 1.635 -19.047 10.562 1 44.75 102 PRO B N 1
ATOM 1634 C CA . PRO B 1 102 ? 2.621 -19.734 11.398 1 44.75 102 PRO B CA 1
ATOM 1635 C C . PRO B 1 102 ? 1.979 -20.547 12.523 1 44.75 102 PRO B C 1
ATOM 1637 O O . PRO B 1 102 ? 1.114 -20.031 13.242 1 44.75 102 PRO B O 1
ATOM 1640 N N . GLU B 1 103 ? 1.4 -21.641 12.203 1 42.22 103 GLU B N 1
ATOM 1641 C CA . GLU B 1 103 ? 1.108 -22.344 13.445 1 42.22 103 GLU B CA 1
ATOM 1642 C C . GLU B 1 103 ? 2.049 -21.906 14.562 1 42.22 103 GLU B C 1
ATOM 1644 O O . GLU B 1 103 ? 3.236 -21.688 14.328 1 42.22 103 GLU B O 1
ATOM 1649 N N . PRO B 1 104 ? 1.453 -21 15.391 1 41.97 104 PRO B N 1
ATOM 1650 C CA . PRO B 1 104 ? 2.385 -20.828 16.5 1 41.97 104 PRO B CA 1
ATOM 1651 C C . PRO B 1 104 ? 3.389 -21.969 16.625 1 41.97 104 PRO B C 1
ATOM 1653 O O . PRO B 1 104 ? 3.057 -23.125 16.328 1 41.97 104 PRO B O 1
ATOM 1656 N N . ASP B 1 105 ? 4.449 -21.703 16.031 1 38.16 105 ASP B N 1
ATOM 1657 C CA . ASP B 1 105 ? 5.379 -22.75 16.438 1 38.16 105 ASP B CA 1
ATOM 1658 C C . ASP B 1 105 ? 4.977 -23.344 17.781 1 38.16 105 ASP B C 1
ATOM 1660 O O . ASP B 1 105 ? 4.895 -22.625 18.781 1 38.16 105 ASP B O 1
ATOM 1664 N N . GLU B 1 106 ? 4 -24.172 17.828 1 40.09 106 GLU B N 1
ATOM 1665 C CA . GLU B 1 106 ? 4.086 -24.938 19.062 1 40.09 106 GLU B CA 1
ATOM 1666 C C . GLU B 1 106 ? 5.535 -25.234 19.422 1 40.09 106 GLU B C 1
ATOM 1668 O O . GLU B 1 106 ? 6.207 -26.016 18.75 1 40.09 106 GLU B O 1
ATOM 1673 N N . GLY B 1 107 ? 6.289 -24.172 19.656 1 39.72 107 GLY B N 1
ATOM 1674 C CA . GLY B 1 107 ? 7.512 -24.531 20.344 1 39.72 107 GLY B CA 1
ATOM 1675 C C . GLY B 1 107 ? 7.41 -25.859 21.062 1 39.72 107 GLY B C 1
ATOM 1676 O O . GLY B 1 107 ? 6.598 -26.031 21.984 1 39.72 107 GLY B O 1
ATOM 1677 N N . THR B 1 108 ? 7.418 -26.906 20.391 1 43.28 108 THR B N 1
ATOM 1678 C CA . THR B 1 108 ? 7.828 -28.078 21.156 1 43.28 108 THR B CA 1
ATOM 1679 C C . THR B 1 108 ? 8.938 -27.719 22.125 1 43.28 108 THR B C 1
ATOM 1681 O O . THR B 1 108 ? 10.07 -27.422 21.719 1 43.28 108 THR B O 1
ATOM 1684 N N . GLY B 1 109 ? 8.695 -26.797 23.062 1 39.22 109 GLY B N 1
ATOM 1685 C CA . GLY B 1 109 ? 9.516 -26.875 24.25 1 39.22 109 GLY B CA 1
ATOM 1686 C C . GLY B 1 109 ? 9.961 -28.281 24.578 1 39.22 109 GLY B C 1
ATOM 1687 O O . GLY B 1 109 ? 9.18 -29.094 25.094 1 39.22 109 GLY B O 1
ATOM 1688 N N . SER B 1 110 ? 10.648 -28.922 23.688 1 39.31 110 SER B N 1
ATOM 1689 C CA . SER B 1 110 ? 11.492 -29.969 24.266 1 39.31 110 SER B CA 1
ATOM 1690 C C . SER B 1 110 ? 12.258 -29.453 25.469 1 39.31 110 SER B C 1
ATOM 1692 O O . SER B 1 110 ? 13.094 -28.562 25.359 1 39.31 110 SER B O 1
ATOM 1694 N N . GLU B 1 111 ? 11.594 -29.391 26.594 1 40.22 111 GLU B N 1
ATOM 1695 C CA . GLU B 1 111 ? 12.289 -29.469 27.891 1 40.22 111 GLU B CA 1
ATOM 1696 C C . GLU B 1 111 ? 13.422 -30.484 27.828 1 40.22 111 GLU B C 1
ATOM 1698 O O . GLU B 1 111 ? 13.188 -31.703 27.766 1 40.22 111 GLU B O 1
ATOM 1703 N N . SER B 1 112 ? 14.352 -30.281 26.953 1 41.12 112 SER B N 1
ATOM 1704 C CA . SER B 1 112 ? 15.578 -31 27.281 1 41.12 112 SER B CA 1
ATOM 1705 C C . SER B 1 112 ? 15.969 -30.812 28.734 1 41.12 112 SER B C 1
ATOM 1707 O O . SER B 1 112 ? 16.328 -29.703 29.156 1 41.12 112 SER B O 1
ATOM 1709 N N . GLY B 1 113 ? 15.289 -31.469 29.641 1 36.66 113 GLY B N 1
ATOM 1710 C CA . GLY B 1 113 ? 15.797 -31.922 30.922 1 36.66 113 GLY B CA 1
ATOM 1711 C C . GLY B 1 113 ? 17.234 -32.375 30.859 1 36.66 113 GLY B C 1
ATOM 1712 O O . GLY B 1 113 ? 17.547 -33.438 30.281 1 36.66 113 GLY B O 1
ATOM 1713 N N . VAL B 1 114 ? 18.062 -31.484 30.578 1 43.22 114 VAL B N 1
ATOM 1714 C CA . VAL B 1 114 ? 19.453 -31.766 30.922 1 43.22 114 VAL B CA 1
ATOM 1715 C C . VAL B 1 114 ? 19.531 -32.25 32.375 1 4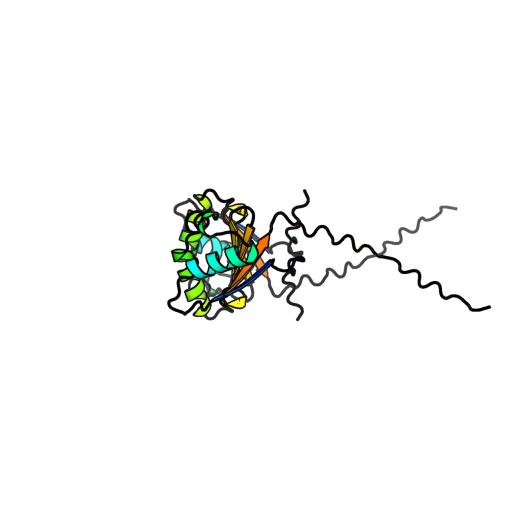3.22 114 VAL B C 1
ATOM 1717 O O . VAL B 1 114 ? 19.094 -31.531 33.281 1 43.22 114 VAL B O 1
ATOM 1720 N N . GLU B 1 115 ? 19.219 -33.438 32.531 1 40.12 115 GLU B N 1
ATOM 1721 C CA . GLU B 1 115 ? 19.547 -34.156 33.75 1 40.12 115 GLU B CA 1
ATOM 1722 C C . GLU B 1 115 ? 20.984 -33.875 34.188 1 40.12 115 GLU B C 1
ATOM 1724 O O . GLU B 1 115 ? 21.922 -34.156 33.438 1 40.12 115 GLU B O 1
ATOM 1729 N N . PHE B 1 116 ? 21.156 -32.781 34.812 1 42.09 116 PHE B N 1
ATOM 1730 C CA . PHE B 1 116 ? 22.359 -32.656 35.594 1 42.09 116 PHE B CA 1
ATOM 1731 C C . PHE B 1 116 ? 22.609 -33.906 36.406 1 42.09 116 PHE B C 1
ATOM 1733 O O . PHE B 1 116 ? 21.781 -34.281 37.25 1 42.09 116 PHE B O 1
ATOM 1740 N N . GLU B 1 117 ? 23 -34.906 35.625 1 33.66 117 GLU B N 1
ATOM 1741 C CA . GLU B 1 117 ? 23.547 -36.031 36.406 1 33.66 117 GLU B CA 1
ATOM 1742 C C . GLU B 1 117 ? 24.547 -35.562 37.438 1 33.66 117 GLU B C 1
ATOM 1744 O O . GLU B 1 117 ? 25.562 -34.938 37.094 1 33.66 117 GLU B O 1
ATOM 1749 N N . TYR B 1 118 ? 24.062 -35.031 38.625 1 36.5 118 TYR B N 1
ATOM 1750 C CA . TYR B 1 118 ? 24.906 -35.094 39.812 1 36.5 118 TYR B CA 1
ATOM 1751 C C . TYR B 1 118 ? 25.656 -36.406 39.875 1 36.5 118 TYR B C 1
ATOM 1753 O O . TYR B 1 118 ? 25.078 -37.5 39.688 1 36.5 118 TYR B O 1
ATOM 1761 N N . GLU B 1 119 ? 26.672 -36.344 39.062 1 33.44 119 GLU B N 1
ATOM 1762 C CA . GLU B 1 119 ? 27.625 -37.375 39.5 1 33.44 119 GLU B CA 1
ATOM 1763 C C . GLU B 1 119 ? 27.719 -37.406 41.031 1 33.44 119 GLU B C 1
ATOM 1765 O O . GLU B 1 119 ? 27.938 -36.406 41.688 1 33.44 119 GLU B O 1
ATOM 1770 N N . GLN B 1 120 ? 27.062 -38.344 41.594 1 27.14 120 GLN B N 1
ATOM 1771 C CA . GLN B 1 120 ? 27.531 -38.844 42.875 1 27.14 120 GLN B CA 1
ATOM 1772 C C . GLN B 1 120 ? 29.031 -39.156 42.844 1 27.14 120 GLN B C 1
ATOM 1774 O O . GLN B 1 120 ? 29.516 -39.719 41.844 1 27.14 120 GLN B O 1
#

Sequence (240 aa):
MNGLRSERPSPPAHRAHFDPTGSGQLSSAIVRAIVTATDRSPGQLTPLYEAIDPDALERLLEHAATSTVDAAAFGLEFSVDDLEVVVTGDGGISVYDCGDDPEPDEGTGSESGVEFEYEQMNGLRSERPSPPAHRAHFDPTGSGQLSSAIVRAIVTATDRSPGQLTPLYEAIDPDALERLLEHAATSTVDAAAFGLEFSVDDLEVVVTGDGGISVYDCGDDPEPDEGTGSESGVEFEYEQ

InterPro domains:
  IPR040624 Halobacterial output domain 1 [PF18545] (25-96)

Radius of gyration: 22.24 Å; Cα contacts (8 Å, |Δi|>4): 371; chains: 2; bounding box: 44×64×79 Å